Protein AF-A0A8I0N7N3-F1 (afdb_monomer_lite)

Structure (mmCIF, N/CA/C/O backbone):
data_AF-A0A8I0N7N3-F1
#
_entry.id   AF-A0A8I0N7N3-F1
#
loop_
_atom_site.group_PDB
_atom_site.id
_atom_site.type_symbol
_atom_site.label_atom_id
_atom_site.label_alt_id
_atom_site.label_comp_id
_atom_site.label_asym_id
_atom_site.label_entity_id
_atom_site.label_seq_id
_atom_site.pdbx_PDB_ins_code
_atom_site.Cartn_x
_atom_site.Cartn_y
_atom_site.Cartn_z
_atom_site.occupancy
_atom_site.B_iso_or_equiv
_atom_site.auth_seq_id
_atom_site.auth_comp_id
_atom_site.auth_asym_id
_atom_site.auth_atom_id
_atom_site.pdbx_PDB_model_num
ATOM 1 N N . MET A 1 1 ? 42.611 16.127 -33.931 1.00 34.94 1 MET A N 1
ATOM 2 C CA . MET A 1 1 ? 41.922 16.180 -35.237 1.00 34.94 1 MET A CA 1
ATOM 3 C C . MET A 1 1 ? 40.441 15.924 -34.990 1.00 34.94 1 MET A C 1
ATOM 5 O O . MET A 1 1 ? 40.073 14.788 -34.729 1.00 34.94 1 MET A O 1
ATOM 9 N N . CYS A 1 2 ? 39.615 16.974 -34.964 1.00 44.06 2 CYS A N 1
ATOM 10 C CA . CYS A 1 2 ? 38.157 16.848 -34.869 1.00 44.06 2 CYS A CA 1
ATOM 11 C C . CYS A 1 2 ? 37.606 16.499 -36.255 1.00 44.06 2 CYS A C 1
ATOM 13 O O . CYS A 1 2 ? 37.392 17.386 -37.073 1.00 44.06 2 CYS A O 1
ATOM 15 N N . GLY A 1 3 ? 37.437 15.208 -36.530 1.00 41.03 3 GLY A N 1
ATOM 16 C CA . GLY A 1 3 ? 36.776 14.699 -37.732 1.00 41.03 3 GLY A CA 1
ATOM 17 C C . GLY A 1 3 ? 35.412 14.119 -37.376 1.00 41.03 3 GLY A C 1
ATOM 18 O O . GLY A 1 3 ? 35.233 12.910 -37.429 1.00 41.03 3 GLY A O 1
ATOM 19 N N . GLY A 1 4 ? 34.479 14.961 -36.930 1.00 41.03 4 GLY A N 1
ATOM 20 C CA . GLY A 1 4 ? 33.095 14.552 -36.694 1.00 41.03 4 GLY A CA 1
ATOM 21 C C . GLY A 1 4 ? 32.296 14.738 -37.974 1.00 41.03 4 GLY A C 1
ATOM 22 O O . GLY A 1 4 ? 31.867 15.853 -38.255 1.00 41.03 4 GLY A O 1
ATOM 23 N N . GLY A 1 5 ? 32.140 13.675 -38.766 1.00 41.84 5 GLY A N 1
ATOM 24 C CA . GLY A 1 5 ? 31.206 13.664 -39.889 1.00 41.84 5 GLY A CA 1
ATOM 25 C C . GLY A 1 5 ? 29.801 13.948 -39.368 1.00 41.84 5 GLY A C 1
ATOM 26 O O . GLY A 1 5 ? 29.209 13.102 -38.704 1.00 41.84 5 GLY A O 1
ATOM 27 N N . GLY A 1 6 ? 29.309 15.162 -39.610 1.00 46.00 6 GLY A N 1
ATOM 28 C CA . GLY A 1 6 ? 27.954 15.562 -39.262 1.00 46.00 6 GLY A CA 1
ATOM 29 C C . GLY A 1 6 ? 26.971 14.783 -40.122 1.00 46.00 6 GLY A C 1
ATOM 30 O O . GLY A 1 6 ? 26.832 15.074 -41.305 1.00 46.00 6 GLY A O 1
ATOM 31 N N . GLY A 1 7 ? 26.323 13.774 -39.541 1.00 56.25 7 GLY A N 1
ATOM 32 C CA . GLY A 1 7 ? 25.083 13.257 -40.105 1.00 56.25 7 GLY A CA 1
ATOM 33 C C . GLY A 1 7 ? 24.035 14.368 -40.072 1.00 56.25 7 GLY A C 1
ATOM 34 O O . GLY A 1 7 ? 23.921 15.075 -39.068 1.00 56.25 7 GLY A O 1
ATOM 35 N N . ASP A 1 8 ? 23.311 14.551 -41.174 1.00 60.97 8 ASP A N 1
ATOM 36 C CA . ASP A 1 8 ? 22.223 15.523 -41.248 1.00 60.97 8 ASP A CA 1
ATOM 37 C C . ASP A 1 8 ? 21.187 15.239 -40.150 1.00 60.97 8 ASP A C 1
ATOM 39 O O . ASP A 1 8 ? 20.813 14.089 -39.911 1.00 60.97 8 ASP A O 1
ATOM 43 N N . GLN A 1 9 ? 20.682 16.289 -39.497 1.00 60.47 9 GLN A N 1
ATOM 44 C CA . GLN A 1 9 ? 19.528 16.151 -38.607 1.00 60.47 9 GLN A CA 1
ATOM 45 C C . GLN A 1 9 ? 18.368 15.480 -39.370 1.00 60.47 9 GLN A C 1
ATOM 47 O O . GLN A 1 9 ? 18.107 15.804 -40.536 1.00 60.47 9 GLN A O 1
ATOM 52 N N . TYR A 1 10 ? 17.661 14.566 -38.703 1.00 65.88 10 TYR A N 1
ATOM 53 C CA . TYR A 1 10 ? 16.532 13.780 -39.219 1.00 65.88 10 TYR A CA 1
ATOM 54 C C . TYR A 1 10 ? 16.864 12.646 -40.208 1.00 65.88 10 TYR A C 1
ATOM 56 O O . TYR A 1 10 ? 15.948 12.052 -40.790 1.00 65.88 10 TYR A O 1
ATOM 64 N N . ASP A 1 11 ? 18.135 12.313 -40.430 1.00 74.50 11 ASP A N 1
ATOM 65 C CA . ASP A 1 11 ? 18.542 11.233 -41.339 1.00 74.50 11 ASP A CA 1
ATOM 66 C C . ASP A 1 11 ? 17.960 9.863 -40.928 1.00 74.50 11 ASP A C 1
ATOM 68 O O . ASP A 1 11 ? 17.516 9.088 -41.781 1.00 74.50 11 ASP A O 1
ATOM 72 N N . ALA A 1 12 ? 17.842 9.603 -39.620 1.00 72.31 12 ALA A N 1
ATOM 73 C CA . ALA A 1 12 ? 17.255 8.364 -39.101 1.00 72.31 12 ALA A CA 1
ATOM 74 C C . ALA A 1 12 ? 15.748 8.229 -39.405 1.00 72.31 12 ALA A C 1
ATOM 76 O O . ALA A 1 12 ? 15.242 7.116 -39.578 1.00 72.31 12 ALA A O 1
ATOM 77 N N . TYR A 1 13 ? 15.027 9.349 -39.514 1.00 73.25 13 TYR A N 1
ATOM 78 C CA . TYR A 1 13 ? 13.614 9.351 -39.906 1.00 73.25 13 TYR A CA 1
ATOM 79 C C . TYR A 1 13 ? 13.455 9.149 -41.411 1.00 73.25 13 TYR A C 1
ATOM 81 O O . TYR A 1 13 ? 12.650 8.327 -41.845 1.00 73.25 13 TYR A O 1
ATOM 89 N N . LYS A 1 14 ? 14.264 9.847 -42.218 1.00 73.94 14 LYS A N 1
ATOM 90 C CA . LYS A 1 14 ? 14.213 9.771 -43.690 1.00 73.94 14 LYS A CA 1
ATOM 91 C C . LYS A 1 14 ? 14.509 8.367 -44.213 1.00 73.94 14 LYS A C 1
ATOM 93 O O . LYS A 1 14 ? 13.929 7.944 -45.208 1.00 73.94 14 LYS A O 1
ATOM 98 N N . LYS A 1 15 ? 15.398 7.642 -43.534 1.00 80.69 15 LYS A N 1
ATOM 99 C CA . LYS A 1 15 ? 15.789 6.268 -43.877 1.00 80.69 15 LYS A CA 1
ATOM 100 C C . LYS A 1 15 ? 14.855 5.198 -43.301 1.00 80.69 15 LYS A C 1
ATOM 102 O O . LYS A 1 15 ? 15.075 4.016 -43.547 1.00 80.69 15 LYS A O 1
ATOM 107 N N . GLY A 1 16 ? 13.829 5.586 -42.535 1.00 84.56 16 GLY A N 1
ATOM 108 C CA . GLY A 1 16 ? 12.906 4.660 -41.871 1.00 84.56 16 GLY A CA 1
ATOM 109 C C . GLY A 1 16 ? 13.526 3.871 -40.710 1.00 84.56 16 GLY A C 1
ATOM 110 O O . GLY A 1 16 ? 12.879 2.978 -40.162 1.00 84.56 16 GLY A O 1
ATOM 111 N N . ASP A 1 17 ? 14.761 4.191 -40.306 1.00 88.12 17 ASP A N 1
ATOM 112 C CA . ASP A 1 17 ? 15.466 3.498 -39.224 1.00 88.12 17 ASP A CA 1
ATOM 113 C C . ASP A 1 17 ? 14.725 3.658 -37.891 1.00 88.12 17 ASP A C 1
ATOM 115 O O . ASP A 1 17 ? 14.586 2.687 -37.148 1.00 88.12 17 ASP A O 1
ATOM 119 N N . PHE A 1 18 ? 14.196 4.859 -37.620 1.00 88.69 18 PHE A N 1
ATOM 120 C CA . PHE A 1 18 ? 13.426 5.131 -36.405 1.00 88.69 18 PHE A CA 1
ATOM 121 C C . PHE A 1 18 ? 12.142 4.296 -36.328 1.00 88.69 18 PHE A C 1
ATOM 123 O O . PHE A 1 18 ? 11.871 3.687 -35.297 1.00 88.69 18 PHE A O 1
ATOM 130 N N . GLN A 1 19 ? 11.385 4.188 -37.425 1.00 90.12 19 GLN A N 1
ATOM 131 C CA . GLN A 1 19 ? 10.161 3.380 -37.452 1.00 90.12 19 GLN A CA 1
ATOM 132 C C . GLN A 1 19 ? 10.464 1.887 -37.266 1.00 90.12 19 GLN A C 1
ATOM 134 O O . GLN A 1 19 ? 9.766 1.194 -36.527 1.00 90.12 19 GLN A O 1
ATOM 139 N N . ASN A 1 20 ? 11.529 1.390 -37.901 1.00 91.56 20 ASN A N 1
ATOM 140 C CA . ASN A 1 20 ? 11.965 0.002 -37.746 1.00 91.56 20 ASN A CA 1
ATOM 141 C C . ASN A 1 20 ? 12.404 -0.300 -36.311 1.00 91.56 20 ASN A C 1
ATOM 143 O O . ASN A 1 20 ? 12.046 -1.342 -35.761 1.00 91.56 20 ASN A O 1
ATOM 147 N N . TRP A 1 21 ? 13.147 0.620 -35.697 1.00 93.50 21 TRP A N 1
ATOM 148 C CA . TRP A 1 21 ? 13.505 0.528 -34.289 1.00 93.50 21 TRP A CA 1
ATOM 149 C C . TRP A 1 21 ? 12.272 0.558 -33.392 1.00 93.50 21 TRP A C 1
ATOM 151 O O . TRP A 1 21 ? 12.157 -0.296 -32.521 1.00 93.50 21 TRP A O 1
ATOM 161 N N . LYS A 1 22 ? 11.333 1.480 -33.632 1.00 93.38 22 LYS A N 1
ATOM 162 C CA . LYS A 1 22 ? 10.112 1.609 -32.836 1.00 93.38 22 LYS A CA 1
ATOM 163 C C . LYS A 1 22 ? 9.264 0.339 -32.882 1.00 93.38 22 LYS A C 1
ATOM 165 O O . LYS A 1 22 ? 8.833 -0.126 -31.837 1.00 93.38 22 LYS A O 1
ATOM 170 N N . ASN A 1 23 ? 9.103 -0.282 -34.048 1.00 94.12 23 ASN A N 1
ATOM 171 C CA . ASN A 1 23 ? 8.379 -1.551 -34.162 1.00 94.12 23 ASN A CA 1
ATOM 172 C C . ASN A 1 23 ? 9.028 -2.669 -33.322 1.00 94.12 23 ASN A C 1
ATOM 174 O O . ASN A 1 23 ? 8.329 -3.446 -32.677 1.00 94.12 23 ASN A O 1
ATOM 178 N N . GLN A 1 24 ? 10.363 -2.755 -33.316 1.00 94.44 24 GLN A N 1
ATOM 179 C CA . GLN A 1 24 ? 11.089 -3.728 -32.489 1.00 94.44 24 GLN A CA 1
ATOM 180 C C . GLN A 1 24 ? 11.032 -3.370 -30.999 1.00 94.44 24 GLN A C 1
ATOM 182 O O . GLN A 1 24 ? 10.893 -4.255 -30.158 1.00 94.44 24 GLN A O 1
ATOM 187 N N . PHE A 1 25 ? 11.102 -2.078 -30.673 1.00 95.94 25 PHE A N 1
ATOM 188 C CA . PHE A 1 25 ? 10.929 -1.577 -29.317 1.00 95.94 25 PHE A CA 1
ATOM 189 C C . PHE A 1 25 ? 9.549 -1.943 -28.775 1.00 95.94 25 PHE A C 1
ATOM 191 O O . PHE A 1 25 ? 9.471 -2.482 -27.683 1.00 95.94 25 PHE A O 1
ATOM 198 N N . ASP A 1 26 ? 8.482 -1.722 -29.542 1.00 95.50 26 ASP A N 1
ATOM 199 C CA . ASP A 1 26 ? 7.111 -2.004 -29.115 1.00 95.50 26 ASP A CA 1
ATOM 200 C C . ASP A 1 26 ? 6.904 -3.511 -28.852 1.00 95.50 26 ASP A C 1
ATOM 202 O O . ASP A 1 26 ? 6.247 -3.891 -27.885 1.00 95.50 26 ASP A O 1
ATOM 206 N N . GLN A 1 27 ? 7.530 -4.387 -29.649 1.00 95.19 27 GLN A N 1
ATOM 207 C CA . GLN A 1 27 ? 7.519 -5.839 -29.410 1.00 95.19 27 GLN A CA 1
ATOM 208 C C . GLN A 1 27 ? 8.286 -6.228 -28.140 1.00 95.19 27 GLN A C 1
ATOM 210 O O . GLN A 1 27 ? 7.793 -7.020 -27.337 1.00 95.19 27 GLN A O 1
ATOM 215 N N . LYS A 1 28 ? 9.482 -5.662 -27.941 1.00 95.75 28 LYS A N 1
ATOM 216 C CA . LYS A 1 28 ? 10.273 -5.847 -26.718 1.00 95.75 28 LYS A CA 1
ATOM 217 C C . LYS A 1 28 ? 9.497 -5.365 -25.486 1.00 95.75 28 LYS A C 1
ATOM 219 O O . LYS A 1 28 ? 9.378 -6.096 -24.505 1.00 95.75 28 LYS A O 1
ATOM 224 N N . ALA A 1 29 ? 8.936 -4.164 -25.570 1.00 96.12 29 ALA A N 1
ATOM 225 C CA . ALA A 1 29 ? 8.168 -3.516 -24.522 1.00 96.12 29 ALA A CA 1
ATOM 226 C C . ALA A 1 29 ? 6.944 -4.345 -24.123 1.00 96.12 29 ALA A C 1
ATOM 228 O O . ALA A 1 29 ? 6.685 -4.501 -22.932 1.00 96.12 29 ALA A O 1
ATOM 229 N N . ALA A 1 30 ? 6.239 -4.929 -25.098 1.00 96.25 30 ALA A N 1
ATOM 230 C CA . ALA A 1 30 ? 5.110 -5.816 -24.840 1.00 96.25 30 ALA A CA 1
ATOM 231 C C . ALA A 1 30 ? 5.516 -7.038 -24.001 1.00 96.25 30 ALA A C 1
ATOM 233 O O . ALA A 1 30 ? 4.831 -7.358 -23.034 1.00 96.25 30 ALA A O 1
ATOM 234 N N . ILE A 1 31 ? 6.650 -7.676 -24.310 1.00 96.81 31 ILE A N 1
ATOM 235 C CA . ILE A 1 31 ? 7.163 -8.819 -23.535 1.00 96.81 31 ILE A CA 1
ATOM 236 C C . ILE A 1 31 ? 7.487 -8.395 -22.094 1.00 96.81 31 ILE A C 1
ATOM 238 O O . ILE A 1 31 ? 7.131 -9.088 -21.141 1.00 96.81 31 ILE A O 1
ATOM 242 N N . GLU A 1 32 ? 8.131 -7.241 -21.913 1.00 95.56 32 GLU A N 1
ATOM 243 C CA . GLU A 1 32 ? 8.465 -6.717 -20.581 1.00 95.56 32 GLU A CA 1
ATOM 244 C C . GLU A 1 32 ? 7.211 -6.368 -19.768 1.00 95.56 32 GLU A C 1
ATOM 246 O O . GLU A 1 32 ? 7.148 -6.659 -18.573 1.00 95.56 32 GLU A O 1
ATOM 251 N N . THR A 1 33 ? 6.184 -5.808 -20.410 1.00 95.75 33 THR A N 1
ATOM 252 C CA . THR A 1 33 ? 4.884 -5.546 -19.781 1.00 95.75 33 THR A CA 1
ATOM 253 C C . THR A 1 33 ? 4.176 -6.845 -19.389 1.00 95.75 33 THR A C 1
ATOM 255 O O . THR A 1 33 ? 3.691 -6.947 -18.264 1.00 95.75 33 THR A O 1
ATOM 258 N N . GLN A 1 34 ? 4.174 -7.862 -20.256 1.00 95.31 34 GLN A N 1
ATOM 259 C CA . GLN A 1 34 ? 3.614 -9.185 -19.948 1.00 95.31 34 GLN A CA 1
ATOM 260 C C . GLN A 1 34 ? 4.307 -9.827 -18.740 1.00 95.31 34 GLN A C 1
ATOM 262 O O . GLN A 1 34 ? 3.648 -10.376 -17.856 1.00 95.31 34 GLN A O 1
ATOM 267 N N . LEU A 1 35 ? 5.637 -9.725 -18.663 1.00 95.25 35 LEU A N 1
ATOM 268 C CA . LEU A 1 35 ? 6.405 -10.198 -17.512 1.00 95.25 35 LEU A CA 1
ATOM 269 C C . LEU A 1 35 ? 6.032 -9.432 -16.235 1.00 95.25 35 LEU A C 1
ATOM 271 O O . LEU A 1 35 ? 5.797 -10.047 -15.193 1.00 95.25 35 LEU A O 1
ATOM 275 N N . ALA A 1 36 ? 5.949 -8.100 -16.305 1.00 93.25 36 ALA A N 1
ATOM 276 C CA . ALA A 1 36 ? 5.596 -7.262 -15.160 1.00 93.25 36 ALA A CA 1
ATOM 277 C C . ALA A 1 36 ? 4.194 -7.594 -14.613 1.00 93.25 36 ALA A C 1
ATOM 279 O O . ALA A 1 36 ? 4.017 -7.747 -13.397 1.00 93.25 36 ALA A O 1
ATOM 280 N N . ASN A 1 37 ? 3.231 -7.816 -15.513 1.00 92.56 37 ASN A N 1
ATOM 281 C CA . ASN A 1 37 ? 1.877 -8.266 -15.185 1.00 92.56 37 ASN A CA 1
ATOM 282 C C . ASN A 1 37 ? 1.830 -9.708 -14.649 1.00 92.56 37 ASN A C 1
ATOM 284 O O . ASN A 1 37 ? 0.864 -10.088 -13.993 1.00 92.56 37 ASN A O 1
ATOM 288 N N . GLY A 1 38 ? 2.880 -10.507 -14.863 1.00 92.50 38 GLY A N 1
ATOM 289 C CA . GLY A 1 38 ? 2.925 -11.920 -14.480 1.00 92.50 38 GLY A CA 1
ATOM 290 C C . GLY A 1 38 ? 2.202 -12.855 -15.454 1.00 92.50 38 GLY A C 1
ATOM 291 O O . GLY A 1 38 ? 1.845 -13.964 -15.070 1.00 92.50 38 GLY A O 1
ATOM 292 N N . GLU A 1 39 ? 1.982 -12.420 -16.696 1.00 94.56 39 GLU A N 1
ATOM 293 C CA . GLU A 1 39 ? 1.344 -13.208 -17.763 1.00 94.56 39 GLU A CA 1
ATOM 294 C C . GLU A 1 39 ? 2.292 -14.266 -18.343 1.00 94.56 39 GLU A C 1
ATOM 296 O O . GLU A 1 39 ? 1.861 -15.324 -18.801 1.00 94.56 39 GLU A O 1
ATOM 301 N N . ILE A 1 40 ? 3.596 -13.986 -18.300 1.00 96.19 40 ILE A N 1
ATOM 302 C CA . ILE A 1 40 ? 4.662 -14.895 -18.715 1.00 96.19 40 ILE A CA 1
ATOM 303 C C . ILE A 1 40 ? 5.674 -15.074 -17.584 1.00 96.19 40 ILE A C 1
ATOM 305 O O . ILE A 1 40 ? 5.894 -14.184 -16.761 1.00 96.19 40 ILE A O 1
ATOM 309 N N . SER A 1 41 ? 6.314 -16.239 -17.549 1.00 96.12 41 SER A N 1
ATOM 310 C CA . SER A 1 41 ? 7.422 -16.504 -16.631 1.00 96.12 41 SER A CA 1
ATOM 311 C C . SER A 1 41 ? 8.691 -15.752 -17.038 1.00 96.12 41 SER A C 1
ATOM 313 O O . SER A 1 41 ? 8.893 -15.439 -18.213 1.00 96.12 41 SER A O 1
ATOM 315 N N . GLN A 1 42 ? 9.600 -15.554 -16.078 1.00 93.19 42 GLN A N 1
ATOM 316 C CA . GLN A 1 42 ? 10.921 -14.976 -16.341 1.00 93.19 42 GLN A CA 1
ATOM 317 C C . GLN A 1 42 ? 11.663 -15.739 -17.448 1.00 93.19 42 GLN A C 1
ATOM 319 O O . GLN A 1 42 ? 12.182 -15.123 -18.365 1.00 93.19 42 GLN A O 1
ATOM 324 N N . ALA A 1 43 ? 11.626 -17.077 -17.434 1.00 95.31 43 ALA A N 1
ATOM 325 C CA . ALA A 1 43 ? 12.289 -17.894 -18.452 1.00 95.31 43 ALA A CA 1
ATOM 326 C C . ALA A 1 43 ? 11.708 -17.686 -19.866 1.00 95.31 43 ALA A C 1
ATOM 328 O O . ALA A 1 43 ? 12.454 -17.661 -20.844 1.00 95.31 43 ALA A O 1
ATOM 329 N N . GLN A 1 44 ? 10.384 -17.523 -19.984 1.00 94.56 44 GLN A N 1
ATOM 330 C CA . GLN A 1 44 ? 9.729 -17.218 -21.263 1.00 94.56 44 GLN A CA 1
ATOM 331 C C . GLN A 1 44 ? 10.083 -15.810 -21.750 1.00 94.56 44 GLN A C 1
ATOM 333 O O . GLN A 1 44 ? 10.358 -15.632 -22.936 1.00 94.56 44 GLN A O 1
ATOM 338 N N . ALA A 1 45 ? 10.112 -14.833 -20.840 1.00 94.75 45 ALA A N 1
ATOM 339 C CA . ALA A 1 45 ? 10.526 -13.472 -21.150 1.00 94.75 45 ALA A CA 1
ATOM 340 C C . ALA A 1 45 ? 11.991 -13.428 -21.603 1.00 94.75 45 ALA A C 1
ATOM 342 O O . ALA A 1 45 ? 12.276 -12.882 -22.662 1.00 94.75 45 ALA A O 1
ATOM 343 N N . ASP A 1 46 ? 12.905 -14.071 -20.874 1.00 93.69 46 ASP A N 1
ATOM 344 C CA . ASP A 1 46 ? 14.336 -14.106 -21.195 1.00 93.69 46 ASP A CA 1
ATOM 345 C C . ASP A 1 46 ? 14.587 -14.730 -22.577 1.00 93.69 46 ASP A C 1
ATOM 347 O O . ASP A 1 46 ? 15.341 -14.184 -23.385 1.00 93.69 46 ASP A O 1
ATOM 351 N N . ALA A 1 47 ? 13.903 -15.838 -22.888 1.00 94.19 47 ALA A N 1
ATOM 352 C CA . ALA A 1 47 ? 13.983 -16.478 -24.199 1.00 94.19 47 ALA A CA 1
ATOM 353 C C . ALA A 1 47 ? 13.478 -15.560 -25.328 1.00 94.19 47 ALA A C 1
ATOM 355 O O . ALA A 1 47 ? 14.110 -15.469 -26.381 1.00 94.19 47 ALA A O 1
ATOM 356 N N . ALA A 1 48 ? 12.365 -14.853 -25.110 1.00 93.62 48 ALA A N 1
ATOM 357 C CA . ALA A 1 48 ? 11.787 -13.936 -26.093 1.00 93.62 48 ALA A CA 1
ATOM 358 C C . ALA A 1 48 ? 12.586 -12.626 -26.239 1.00 93.62 48 ALA A C 1
ATOM 360 O O . ALA A 1 48 ? 12.617 -12.037 -27.323 1.00 93.62 48 ALA A O 1
ATOM 361 N N . LEU A 1 49 ? 13.251 -12.177 -25.170 1.00 94.12 49 LEU A N 1
ATOM 362 C CA . LEU A 1 49 ? 14.064 -10.961 -25.140 1.00 94.12 49 LEU A CA 1
ATOM 363 C C . LEU A 1 49 ? 15.478 -11.166 -25.695 1.00 94.12 49 LEU A C 1
ATOM 365 O O . LEU A 1 49 ? 16.093 -10.197 -26.142 1.00 94.12 49 LEU A O 1
ATOM 369 N N . ALA A 1 50 ? 15.979 -12.406 -25.739 1.00 92.56 50 ALA A N 1
ATOM 370 C CA . ALA A 1 50 ? 17.318 -12.731 -26.235 1.00 92.56 50 ALA A CA 1
ATOM 371 C C . ALA A 1 50 ? 17.606 -12.166 -27.642 1.00 92.56 50 ALA A C 1
ATOM 373 O O . ALA A 1 50 ? 18.723 -11.728 -27.920 1.00 92.56 50 ALA A O 1
ATOM 374 N N . GLN A 1 51 ? 16.594 -12.098 -28.514 1.00 91.12 51 GLN A N 1
ATOM 375 C CA . GLN A 1 51 ? 16.719 -11.549 -29.874 1.00 91.12 51 GLN A CA 1
ATOM 376 C C . GLN A 1 51 ? 16.975 -10.029 -29.930 1.00 91.12 51 GLN A C 1
ATOM 378 O O . GLN A 1 51 ? 17.414 -9.526 -30.965 1.00 91.12 51 GLN A O 1
ATOM 383 N N . TYR A 1 52 ? 16.737 -9.301 -28.833 1.00 92.06 52 TYR A N 1
ATOM 384 C CA . TYR A 1 52 ? 16.970 -7.855 -28.706 1.00 92.06 52 TYR A CA 1
ATOM 385 C C . TYR A 1 52 ? 18.251 -7.517 -27.925 1.00 92.06 52 TYR A C 1
ATOM 387 O O . TYR A 1 52 ? 18.530 -6.343 -27.681 1.00 92.06 52 TYR A O 1
ATOM 395 N N . GLY A 1 53 ? 19.023 -8.532 -27.519 1.00 85.81 53 GLY A N 1
ATOM 396 C CA . GLY A 1 53 ? 20.248 -8.379 -26.733 1.00 85.81 53 GLY A CA 1
ATOM 397 C C . GLY A 1 53 ? 21.438 -7.805 -27.513 1.00 85.81 53 GLY A C 1
ATOM 398 O O . GLY A 1 53 ? 21.303 -7.292 -28.627 1.00 85.81 53 GLY A O 1
ATOM 399 N N . ALA A 1 54 ? 22.630 -7.901 -26.921 1.00 87.88 54 ALA A N 1
ATOM 400 C CA . ALA A 1 54 ? 23.860 -7.377 -27.510 1.00 87.88 54 ALA A CA 1
ATOM 401 C C . ALA A 1 54 ? 24.180 -8.025 -28.875 1.00 87.88 54 ALA A C 1
ATOM 403 O O . ALA A 1 54 ? 24.064 -9.236 -29.051 1.00 87.88 54 ALA A O 1
ATOM 404 N N . GLY A 1 55 ? 24.586 -7.218 -29.853 1.00 87.12 55 GLY A N 1
ATOM 405 C CA . GLY A 1 55 ? 24.856 -7.615 -31.237 1.00 87.12 55 GLY A CA 1
ATOM 406 C C . GLY A 1 55 ? 23.615 -7.730 -32.131 1.00 87.12 55 GLY A C 1
ATOM 407 O O . GLY A 1 55 ? 23.757 -7.953 -33.340 1.00 87.12 55 GLY A O 1
ATOM 408 N N . SER A 1 56 ? 22.411 -7.554 -31.577 1.00 92.69 56 SER A N 1
ATOM 409 C CA . SER A 1 56 ? 21.150 -7.655 -32.316 1.00 92.69 56 SER A CA 1
ATOM 410 C C . SER A 1 56 ? 20.960 -6.531 -33.339 1.00 92.69 56 SER A C 1
ATOM 412 O O . SER A 1 56 ? 21.593 -5.471 -33.300 1.00 92.69 56 SER A O 1
ATOM 414 N N . GLN A 1 57 ? 20.029 -6.748 -34.271 1.00 89.81 57 GLN A N 1
ATOM 415 C CA . GLN A 1 57 ? 19.596 -5.700 -35.197 1.00 89.81 57 GLN A CA 1
ATOM 416 C C . GLN A 1 57 ? 18.965 -4.514 -34.452 1.00 89.81 57 GLN A C 1
ATOM 418 O O . GLN A 1 57 ? 19.168 -3.372 -34.862 1.00 89.81 57 GLN A O 1
ATOM 423 N N . PHE A 1 58 ? 18.283 -4.778 -33.335 1.00 91.75 58 PHE A N 1
ATOM 424 C CA . PHE A 1 58 ? 17.719 -3.756 -32.460 1.00 91.75 58 PHE A CA 1
ATOM 425 C C . PHE A 1 58 ? 18.797 -2.829 -31.889 1.00 91.75 58 PHE A C 1
ATOM 427 O O . PHE A 1 58 ? 18.680 -1.607 -31.993 1.00 91.75 58 PHE A O 1
ATOM 434 N N . GLU A 1 59 ? 19.881 -3.392 -31.345 1.00 91.44 59 GLU A N 1
ATOM 435 C CA . GLU A 1 59 ? 20.979 -2.599 -30.786 1.00 91.44 59 GLU A CA 1
ATOM 436 C C . GLU A 1 59 ? 21.675 -1.759 -31.866 1.00 91.44 59 GLU A C 1
ATOM 438 O O . GLU A 1 59 ? 21.936 -0.571 -31.662 1.00 91.44 59 GLU A O 1
ATOM 443 N N . LYS A 1 60 ? 21.919 -2.340 -33.048 1.00 90.94 60 LYS A N 1
ATOM 444 C CA . LYS A 1 60 ? 22.511 -1.615 -34.184 1.00 90.94 60 LYS A CA 1
ATOM 445 C C . LYS A 1 60 ? 21.643 -0.430 -34.617 1.00 90.94 60 LYS A C 1
ATOM 447 O O . LYS A 1 60 ? 22.174 0.663 -34.811 1.00 90.94 60 LYS A O 1
ATOM 452 N N . LEU A 1 61 ? 20.326 -0.628 -34.735 1.00 89.69 61 LEU A N 1
ATOM 453 C CA . LEU A 1 61 ? 19.371 0.440 -35.051 1.00 89.69 61 LEU A CA 1
ATOM 454 C C . LEU A 1 61 ? 19.352 1.515 -33.959 1.00 89.69 61 LEU A C 1
ATOM 456 O O . LEU A 1 61 ? 19.441 2.698 -34.270 1.00 89.69 61 LEU A O 1
ATOM 460 N N . SER A 1 62 ? 19.325 1.112 -32.688 1.00 90.81 62 SER A N 1
ATOM 461 C CA . SER A 1 62 ? 19.398 2.026 -31.544 1.00 90.81 62 SER A CA 1
ATOM 462 C C . SER A 1 62 ? 20.669 2.884 -31.582 1.00 90.81 62 SER A C 1
ATOM 464 O O . SER A 1 62 ? 20.597 4.100 -31.442 1.00 90.81 62 SER A O 1
ATOM 466 N N . ASN A 1 63 ? 21.840 2.289 -31.815 1.00 90.38 63 ASN A N 1
ATOM 467 C CA . ASN A 1 63 ? 23.102 3.034 -31.877 1.00 90.38 63 ASN A CA 1
ATOM 468 C C . ASN A 1 63 ? 23.137 4.010 -33.061 1.00 90.38 63 ASN A C 1
ATOM 470 O O . ASN A 1 63 ? 23.637 5.126 -32.923 1.00 90.38 63 ASN A O 1
ATOM 474 N N . LYS A 1 64 ? 22.552 3.620 -34.200 1.00 87.62 64 LYS A N 1
ATOM 475 C CA . LYS A 1 64 ? 22.383 4.500 -35.360 1.00 87.62 64 LYS A CA 1
ATOM 476 C C . LYS A 1 64 ? 21.457 5.680 -35.040 1.00 87.62 64 LYS A C 1
ATOM 478 O O . LYS A 1 64 ? 21.817 6.817 -35.316 1.00 87.62 64 LYS A O 1
ATOM 483 N N . ILE A 1 65 ? 20.319 5.438 -34.390 1.00 88.38 65 ILE A N 1
ATOM 484 C CA . ILE A 1 65 ? 19.362 6.479 -33.975 1.00 88.38 65 ILE A CA 1
ATOM 485 C C . ILE A 1 65 ? 19.983 7.455 -32.977 1.00 88.38 65 ILE A C 1
ATOM 487 O O . ILE A 1 65 ? 19.831 8.659 -33.141 1.00 88.38 65 ILE A O 1
ATOM 491 N N . LYS A 1 66 ? 20.753 6.967 -31.995 1.00 87.88 66 LYS A N 1
ATOM 492 C CA . LYS A 1 66 ? 21.456 7.817 -31.016 1.00 87.88 66 LYS A CA 1
ATOM 493 C C . LYS A 1 66 ? 22.463 8.780 -31.646 1.00 87.88 66 LYS A C 1
ATOM 495 O O . LYS A 1 66 ? 22.795 9.782 -31.015 1.00 87.88 66 LYS A O 1
ATOM 500 N N . SER A 1 67 ? 22.968 8.474 -32.844 1.00 86.81 67 SER A N 1
ATOM 501 C CA . SER A 1 67 ? 23.878 9.364 -33.575 1.00 86.81 67 SER A CA 1
ATOM 502 C C . SER A 1 67 ? 23.166 10.563 -34.221 1.00 86.81 67 SER A C 1
ATOM 504 O O . SER A 1 67 ? 23.811 11.575 -34.481 1.00 86.81 67 SER A O 1
ATOM 506 N N . ASP A 1 68 ? 21.842 10.489 -34.407 1.00 85.19 68 ASP A N 1
ATOM 507 C CA . ASP A 1 68 ? 20.984 11.604 -34.818 1.00 85.19 68 ASP A CA 1
ATOM 508 C C . ASP A 1 68 ? 20.382 12.271 -33.571 1.00 85.19 68 ASP A C 1
ATOM 510 O O . ASP A 1 68 ? 19.686 11.637 -32.778 1.00 85.19 68 ASP A O 1
ATOM 514 N N . ALA A 1 69 ? 20.635 13.568 -33.383 1.00 83.19 69 ALA A N 1
ATOM 515 C CA . ALA A 1 69 ? 20.183 14.291 -32.196 1.00 83.19 69 ALA A CA 1
ATOM 516 C C . ALA A 1 69 ? 18.651 14.293 -32.032 1.00 83.19 69 ALA A C 1
ATOM 518 O O . ALA A 1 69 ? 18.163 14.197 -30.909 1.00 83.19 69 ALA A O 1
ATOM 519 N N . SER A 1 70 ? 17.896 14.388 -33.131 1.00 83.50 70 SER A N 1
ATOM 520 C CA . SER A 1 70 ? 16.427 14.439 -33.098 1.00 83.50 70 SER A CA 1
ATOM 521 C C . SER A 1 70 ? 15.830 13.073 -32.752 1.00 83.50 70 SER A C 1
ATOM 523 O O . SER A 1 70 ? 15.115 12.934 -31.758 1.00 83.50 70 SER A O 1
ATOM 525 N N . ALA A 1 71 ? 16.231 12.041 -33.495 1.00 85.44 71 ALA A N 1
ATOM 526 C CA . ALA A 1 71 ? 15.758 10.675 -33.303 1.00 85.44 71 ALA A CA 1
ATOM 527 C C . ALA A 1 71 ? 16.227 10.085 -31.965 1.00 85.44 71 ALA A C 1
ATOM 529 O O . ALA A 1 71 ? 15.486 9.369 -31.291 1.00 85.44 71 ALA A O 1
ATOM 530 N N . GLY A 1 72 ? 17.436 10.442 -31.528 1.00 87.56 72 GLY A N 1
ATOM 531 C CA . GLY A 1 72 ? 17.974 10.064 -30.227 1.00 87.56 72 GLY A CA 1
ATOM 532 C C . GLY A 1 72 ? 17.272 10.726 -29.036 1.00 87.56 72 GLY A C 1
ATOM 533 O O . GLY A 1 72 ? 17.352 10.188 -27.930 1.00 87.56 72 GLY A O 1
ATOM 534 N N . MET A 1 73 ? 16.599 11.871 -29.214 1.00 88.56 73 MET A N 1
ATOM 535 C CA . MET A 1 73 ? 15.730 12.448 -28.177 1.00 88.56 73 MET A CA 1
ATOM 536 C C . MET A 1 73 ? 14.405 11.691 -28.089 1.00 88.56 73 MET A C 1
ATOM 538 O O . MET A 1 73 ? 14.005 11.305 -26.993 1.00 88.56 73 MET A O 1
ATOM 542 N N . GLU A 1 74 ? 13.758 11.420 -29.224 1.00 89.25 74 GLU A N 1
ATOM 543 C CA . GLU A 1 74 ? 12.485 10.689 -29.243 1.00 89.25 74 GLU A CA 1
ATOM 544 C C . GLU A 1 74 ? 12.644 9.261 -28.713 1.00 89.25 74 GLU A C 1
ATOM 546 O O . GLU A 1 74 ? 11.849 8.812 -27.892 1.00 89.25 74 GLU A O 1
ATOM 551 N N . GLN A 1 75 ? 13.728 8.578 -29.091 1.00 91.56 75 GLN A N 1
ATOM 552 C CA . GLN A 1 75 ? 14.070 7.270 -28.537 1.00 91.56 75 GLN A CA 1
ATOM 553 C C . GLN A 1 75 ? 14.105 7.289 -27.002 1.00 91.56 75 GLN A C 1
ATOM 555 O O . GLN A 1 75 ? 13.561 6.388 -26.365 1.00 91.56 75 GLN A O 1
ATOM 560 N N . ARG A 1 76 ? 14.748 8.302 -26.404 1.00 91.62 76 ARG A N 1
ATOM 561 C CA . ARG A 1 76 ? 14.835 8.422 -24.942 1.00 91.62 76 ARG A CA 1
ATOM 562 C C . ARG A 1 76 ? 13.467 8.634 -24.318 1.00 91.62 76 ARG A C 1
ATOM 564 O O . ARG A 1 76 ? 13.197 8.023 -23.293 1.00 91.62 76 ARG A O 1
ATOM 571 N N . GLU A 1 77 ? 12.619 9.457 -24.925 1.00 92.38 77 GLU A N 1
ATOM 572 C CA . GLU A 1 77 ? 11.279 9.709 -24.396 1.00 92.38 77 GLU A CA 1
ATOM 573 C C . GLU A 1 77 ? 10.384 8.467 -24.487 1.00 92.38 77 GLU A C 1
ATOM 575 O O . GLU A 1 77 ? 9.718 8.129 -23.513 1.00 92.38 77 GLU A O 1
ATOM 580 N N . VAL A 1 78 ? 10.429 7.729 -25.600 1.00 93.62 78 VAL A N 1
ATOM 581 C CA . VAL A 1 78 ? 9.680 6.472 -25.760 1.00 93.62 78 VAL A CA 1
ATOM 582 C C . VAL A 1 78 ? 10.130 5.425 -24.737 1.00 93.62 78 VAL A C 1
ATOM 584 O O . VAL A 1 78 ? 9.292 4.805 -24.083 1.00 93.62 78 VAL A O 1
ATOM 587 N N . SER A 1 79 ? 11.444 5.250 -24.547 1.00 93.56 79 SER A N 1
ATOM 588 C CA . SER A 1 79 ? 11.968 4.338 -23.519 1.00 93.56 79 SER A CA 1
ATOM 589 C C . SER A 1 79 ? 11.583 4.789 -22.110 1.00 93.56 79 SER A C 1
ATOM 591 O O . SER A 1 79 ? 11.081 3.984 -21.335 1.00 93.56 79 SER A O 1
ATOM 593 N N . ARG A 1 80 ? 11.700 6.088 -21.808 1.00 95.31 80 ARG A N 1
ATOM 594 C CA . ARG A 1 80 ? 11.297 6.653 -20.515 1.00 95.31 80 ARG A CA 1
ATOM 595 C C . ARG A 1 80 ? 9.821 6.385 -20.215 1.00 95.31 80 ARG A C 1
ATOM 597 O O . ARG A 1 80 ? 9.492 5.993 -19.102 1.00 95.31 80 ARG A O 1
ATOM 604 N N . GLN A 1 81 ? 8.924 6.587 -21.181 1.00 96.06 81 GLN A N 1
ATOM 605 C CA . GLN A 1 81 ? 7.489 6.331 -21.001 1.00 96.06 81 GLN A CA 1
ATOM 606 C C . GLN A 1 81 ? 7.196 4.859 -20.704 1.00 96.06 81 GLN A C 1
ATOM 608 O O . GLN A 1 81 ? 6.368 4.557 -19.844 1.00 96.06 81 GLN A O 1
ATOM 613 N N . HIS A 1 82 ? 7.885 3.949 -21.390 1.00 96.25 82 HIS A N 1
ATOM 614 C CA . HIS A 1 82 ? 7.768 2.515 -21.141 1.00 96.25 82 HIS A CA 1
ATOM 615 C C . HIS A 1 82 ? 8.281 2.126 -19.750 1.00 96.25 82 HIS A C 1
ATOM 617 O O . HIS A 1 82 ? 7.561 1.451 -19.015 1.00 96.25 82 HIS A O 1
ATOM 623 N N . ASP A 1 83 ? 9.449 2.629 -19.349 1.00 95.75 83 ASP A N 1
ATOM 624 C CA . ASP A 1 83 ? 10.015 2.414 -18.015 1.00 95.75 83 ASP A CA 1
ATOM 625 C C . ASP A 1 83 ? 9.074 2.939 -16.915 1.00 95.75 83 ASP A C 1
ATOM 627 O O . ASP A 1 83 ? 8.776 2.247 -15.939 1.00 95.75 83 ASP A O 1
ATOM 631 N N . VAL A 1 84 ? 8.499 4.130 -17.102 1.00 96.75 84 VAL A N 1
ATOM 632 C CA . VAL A 1 84 ? 7.452 4.654 -16.211 1.00 96.75 84 VAL A CA 1
ATOM 633 C C . VAL A 1 84 ? 6.246 3.706 -16.169 1.00 96.75 84 VAL A C 1
ATOM 635 O O . VAL A 1 84 ? 5.709 3.441 -15.093 1.00 96.75 84 VAL A O 1
ATOM 638 N N . GLY A 1 85 ? 5.828 3.146 -17.305 1.00 96.44 85 GLY A N 1
ATOM 639 C CA . GLY A 1 85 ? 4.768 2.138 -17.362 1.00 96.44 85 GLY A CA 1
ATOM 640 C C . GLY A 1 85 ? 5.082 0.894 -16.524 1.00 96.44 85 GLY A C 1
ATOM 641 O O . GLY A 1 85 ? 4.260 0.478 -15.707 1.00 96.44 85 GLY A O 1
ATOM 642 N N . LEU A 1 86 ? 6.289 0.341 -16.657 1.00 96.69 86 LEU A N 1
ATOM 643 C CA . LEU A 1 86 ? 6.736 -0.816 -15.874 1.00 96.69 86 LEU A CA 1
ATOM 644 C C . LEU A 1 86 ? 6.801 -0.519 -14.372 1.00 96.69 86 LEU A C 1
ATOM 646 O O . LEU A 1 86 ? 6.383 -1.347 -13.560 1.00 96.69 86 LEU A O 1
ATOM 650 N N . GLY A 1 87 ? 7.297 0.661 -13.994 1.00 96.62 87 GLY A N 1
ATOM 651 C CA . GLY A 1 87 ? 7.335 1.081 -12.596 1.00 96.62 87 GLY A CA 1
ATOM 652 C C . GLY A 1 87 ? 5.936 1.226 -11.994 1.00 96.62 87 GLY A C 1
ATOM 653 O O . GLY A 1 87 ? 5.715 0.815 -10.859 1.00 96.62 87 GLY A O 1
ATOM 654 N N . ARG A 1 88 ? 4.952 1.720 -12.763 1.00 96.69 88 ARG A N 1
ATOM 655 C CA . ARG A 1 88 ? 3.547 1.782 -12.318 1.00 96.69 88 ARG A CA 1
ATOM 656 C C . ARG A 1 88 ? 2.984 0.390 -12.034 1.00 96.69 88 ARG A C 1
ATOM 658 O O . ARG A 1 88 ? 2.453 0.179 -10.949 1.00 96.69 88 ARG A O 1
ATOM 665 N N . ILE A 1 89 ? 3.185 -0.564 -12.946 1.00 96.75 89 ILE A N 1
ATOM 666 C CA . ILE A 1 89 ? 2.745 -1.959 -12.759 1.00 96.75 89 ILE A CA 1
ATOM 667 C C . ILE A 1 89 ? 3.347 -2.556 -11.481 1.00 96.75 89 ILE A C 1
ATOM 669 O O . ILE A 1 89 ? 2.654 -3.204 -10.696 1.00 96.75 89 ILE A O 1
ATOM 673 N N . GLY A 1 90 ? 4.642 -2.332 -11.244 1.00 95.12 90 GLY A N 1
ATOM 674 C CA . GLY A 1 90 ? 5.306 -2.850 -10.053 1.00 95.12 90 GLY A CA 1
ATOM 675 C C . GLY A 1 90 ? 4.838 -2.193 -8.750 1.00 95.12 90 GLY A C 1
ATOM 676 O O . GLY A 1 90 ? 4.663 -2.904 -7.756 1.00 95.12 90 GLY A O 1
ATOM 677 N N . ILE A 1 91 ? 4.554 -0.883 -8.753 1.00 96.06 91 ILE A N 1
ATOM 678 C CA . ILE A 1 91 ? 3.899 -0.197 -7.624 1.00 96.06 91 ILE A CA 1
ATOM 679 C C . ILE A 1 91 ? 2.538 -0.840 -7.345 1.00 96.06 91 ILE A C 1
ATOM 681 O O . ILE A 1 91 ? 2.283 -1.263 -6.219 1.00 96.06 91 ILE A O 1
ATOM 685 N N . ASP A 1 92 ? 1.686 -0.975 -8.360 1.00 95.69 92 ASP A N 1
ATOM 686 C CA . ASP A 1 92 ? 0.334 -1.521 -8.201 1.00 95.69 92 ASP A CA 1
ATOM 687 C C . ASP A 1 92 ? 0.368 -2.937 -7.626 1.00 95.69 92 ASP A C 1
ATOM 689 O O . ASP A 1 92 ? -0.354 -3.266 -6.683 1.00 95.69 92 ASP A O 1
ATOM 693 N N . LYS A 1 93 ? 1.289 -3.763 -8.125 1.00 94.44 93 LYS A N 1
ATOM 694 C CA . LYS A 1 93 ? 1.499 -5.127 -7.641 1.00 94.44 93 LYS A CA 1
ATOM 695 C C . LYS A 1 93 ? 1.955 -5.170 -6.182 1.00 94.44 93 LYS A C 1
ATOM 697 O O . LYS A 1 93 ? 1.461 -6.001 -5.422 1.00 94.44 93 LYS A O 1
ATOM 702 N N . ALA A 1 94 ? 2.859 -4.281 -5.766 1.00 93.69 94 ALA A N 1
ATOM 703 C CA . ALA A 1 94 ? 3.335 -4.225 -4.381 1.00 93.69 94 ALA A CA 1
ATOM 704 C C . ALA A 1 94 ? 2.214 -3.873 -3.385 1.00 93.69 94 ALA A C 1
ATOM 706 O O . ALA A 1 94 ? 2.220 -4.347 -2.242 1.00 93.69 94 ALA A O 1
ATOM 707 N N . PHE A 1 95 ? 1.244 -3.069 -3.827 1.00 95.38 95 PHE A N 1
ATOM 708 C CA . PHE A 1 95 ? 0.120 -2.604 -3.017 1.00 95.38 95 PHE A CA 1
ATOM 709 C C . PHE A 1 95 ? -1.182 -3.396 -3.219 1.00 95.38 95 PHE A C 1
ATOM 711 O O . PHE A 1 95 ? -2.143 -3.129 -2.509 1.00 95.38 95 PHE A O 1
ATOM 718 N N . ASN A 1 96 ? -1.213 -4.399 -4.102 1.00 93.38 96 ASN A N 1
ATOM 719 C CA . ASN A 1 96 ? -2.418 -5.171 -4.446 1.00 93.38 96 ASN A CA 1
ATOM 720 C C . ASN A 1 96 ? -3.159 -5.745 -3.219 1.00 93.38 96 ASN A C 1
ATOM 722 O O . ASN A 1 96 ? -4.380 -5.716 -3.163 1.00 93.38 96 ASN A O 1
ATOM 726 N N . LYS A 1 97 ? -2.418 -6.177 -2.191 1.00 88.75 97 LYS A N 1
ATOM 727 C CA . LYS A 1 97 ? -2.977 -6.698 -0.929 1.00 88.75 97 LYS A CA 1
ATOM 728 C C . LYS A 1 97 ? -3.835 -5.698 -0.140 1.00 88.75 97 LYS A C 1
ATOM 730 O O . LYS A 1 97 ? -4.540 -6.118 0.766 1.00 88.75 97 LYS A O 1
ATOM 735 N N . PHE A 1 98 ? -3.712 -4.396 -0.405 1.00 92.62 98 PHE A N 1
ATOM 736 C CA . PHE A 1 98 ? -4.513 -3.350 0.232 1.00 92.62 98 PHE A CA 1
ATOM 737 C C . PHE A 1 98 ? -5.812 -3.149 -0.552 1.00 92.62 98 PHE A C 1
ATOM 739 O O . PHE A 1 98 ? -6.054 -2.090 -1.132 1.00 92.62 98 PHE A O 1
ATOM 746 N N . ASP A 1 99 ? -6.615 -4.204 -0.613 1.00 91.50 99 ASP A N 1
ATOM 747 C CA . ASP A 1 99 ? -7.928 -4.200 -1.241 1.00 91.50 99 ASP A CA 1
ATOM 748 C C . ASP A 1 99 ? -9.029 -3.863 -0.221 1.00 91.50 99 ASP A C 1
ATOM 750 O O . ASP A 1 99 ? -8.784 -3.705 0.980 1.00 91.50 99 ASP A O 1
ATOM 754 N N . ASP A 1 100 ? -10.271 -3.750 -0.692 1.00 90.62 100 ASP A N 1
ATOM 755 C CA . ASP A 1 100 ? -11.408 -3.474 0.191 1.00 90.62 100 ASP A CA 1
ATOM 756 C C . ASP A 1 100 ? -11.588 -4.573 1.264 1.00 90.62 100 ASP A C 1
ATOM 758 O O . ASP A 1 100 ? -12.024 -4.269 2.376 1.00 90.62 100 ASP A O 1
ATOM 762 N N . ASN A 1 101 ? -11.179 -5.823 0.993 1.00 91.00 101 ASN A N 1
ATOM 763 C CA . ASN A 1 101 ? -11.228 -6.910 1.978 1.00 91.00 101 ASN A CA 1
ATOM 764 C C . ASN A 1 101 ? -10.227 -6.695 3.117 1.00 91.00 101 ASN A C 1
ATOM 766 O O . ASN A 1 101 ? -10.562 -6.920 4.279 1.00 91.00 101 ASN A O 1
ATOM 770 N N . TYR A 1 102 ? -9.010 -6.242 2.812 1.00 90.62 102 TYR A N 1
ATOM 771 C CA . TYR A 1 102 ? -8.000 -5.904 3.810 1.00 90.62 102 TYR A CA 1
ATOM 772 C C . TYR A 1 102 ? -8.489 -4.785 4.735 1.00 90.62 102 TYR A C 1
ATOM 774 O O . TYR A 1 102 ? -8.382 -4.891 5.958 1.00 90.62 102 TYR A O 1
ATOM 782 N N . TYR A 1 103 ? -9.076 -3.731 4.162 1.00 89.38 103 TYR A N 1
ATOM 783 C CA . TYR A 1 103 ? -9.635 -2.616 4.931 1.00 89.38 103 TYR A CA 1
ATOM 784 C C . TYR A 1 103 ? -10.856 -3.024 5.767 1.00 89.38 103 TYR A C 1
ATOM 786 O O . TYR A 1 103 ? -10.989 -2.563 6.905 1.00 89.38 103 TYR A O 1
ATOM 794 N N . GLY A 1 104 ? -11.708 -3.911 5.246 1.00 86.62 104 GLY A N 1
ATOM 795 C CA . GLY A 1 104 ? -12.812 -4.513 5.998 1.00 86.62 104 GLY A CA 1
ATOM 796 C C . GLY A 1 104 ? -12.312 -5.361 7.168 1.00 86.62 104 GLY A C 1
ATOM 797 O O . GLY A 1 104 ? -12.702 -5.136 8.310 1.00 86.62 104 GLY A O 1
ATOM 798 N N . GLY A 1 105 ? -11.343 -6.248 6.925 1.00 86.12 105 GLY A N 1
ATOM 799 C CA . GLY A 1 105 ? -10.725 -7.061 7.974 1.00 86.12 105 GLY A CA 1
ATOM 800 C C . GLY A 1 105 ? -10.030 -6.224 9.053 1.00 86.12 105 GLY A C 1
ATOM 801 O O . GLY A 1 105 ? -10.037 -6.589 10.228 1.00 86.12 105 GLY A O 1
ATOM 802 N N . TYR A 1 106 ? -9.465 -5.068 8.695 1.00 84.06 106 TYR A N 1
ATOM 803 C CA . TYR A 1 106 ? -8.911 -4.121 9.665 1.00 84.06 106 TYR A CA 1
ATOM 804 C C . TYR A 1 106 ? -9.995 -3.548 10.597 1.00 84.06 106 TYR A C 1
ATOM 806 O O . TYR A 1 106 ? -9.806 -3.520 11.815 1.00 84.06 106 TYR A O 1
ATOM 814 N N . GLN A 1 107 ? -11.143 -3.142 10.046 1.00 85.94 107 GLN A N 1
ATOM 815 C CA . GLN A 1 107 ? -12.294 -2.660 10.819 1.00 85.94 107 GLN A CA 1
ATOM 816 C C . GLN A 1 107 ? -12.880 -3.758 11.724 1.00 85.94 107 GLN A C 1
ATOM 818 O O . GLN A 1 107 ? -13.204 -3.501 12.890 1.00 85.94 107 GLN A O 1
ATOM 823 N N . ASP A 1 108 ? -12.989 -4.983 11.211 1.00 86.50 108 ASP A N 1
ATOM 824 C CA . ASP A 1 108 ? -13.504 -6.126 11.966 1.00 86.50 108 ASP A CA 1
ATOM 825 C C . ASP A 1 108 ? -12.583 -6.484 13.133 1.00 86.50 108 ASP A C 1
ATOM 827 O O . ASP A 1 108 ? -13.055 -6.710 14.246 1.00 86.50 108 ASP A O 1
ATOM 831 N N . ASN A 1 109 ? -11.265 -6.459 12.920 1.00 84.06 109 ASN A N 1
ATOM 832 C CA . ASN A 1 109 ? -10.285 -6.679 13.983 1.00 84.06 109 ASN A CA 1
ATOM 833 C C . ASN A 1 109 ? -10.363 -5.600 15.071 1.00 84.06 109 ASN A C 1
ATOM 835 O O . ASN A 1 109 ? -10.275 -5.922 16.257 1.00 84.06 109 ASN A O 1
ATOM 839 N N . TYR A 1 110 ? -10.564 -4.337 14.681 1.00 84.75 110 TYR A N 1
ATOM 840 C CA . TYR A 1 110 ? -10.772 -3.237 15.622 1.00 84.75 110 TYR A CA 1
ATOM 841 C C . TYR A 1 110 ? -12.000 -3.510 16.502 1.00 84.75 110 TYR A C 1
ATOM 843 O O . TYR A 1 110 ? -11.912 -3.561 17.731 1.00 84.75 110 TYR A O 1
ATOM 851 N N . SER A 1 111 ? -13.145 -3.778 15.874 1.00 86.06 111 SER A N 1
ATOM 852 C CA . SER A 1 111 ? -14.397 -4.052 16.586 1.00 86.06 111 SER A CA 1
ATOM 853 C C . SER A 1 111 ? -14.300 -5.318 17.443 1.00 86.06 111 SER A C 1
ATOM 855 O O . SER A 1 111 ? -14.709 -5.313 18.603 1.00 86.06 111 SER A O 1
ATOM 857 N N . GLY A 1 112 ? -13.703 -6.388 16.917 1.00 86.12 112 GLY A N 1
ATOM 858 C CA . GLY A 1 112 ? -13.504 -7.660 17.611 1.00 86.12 112 GLY A CA 1
ATOM 859 C C . GLY A 1 112 ? -12.595 -7.555 18.838 1.00 86.12 112 GLY A C 1
ATOM 860 O O . GLY A 1 112 ? -12.764 -8.320 19.785 1.00 86.12 112 GLY A O 1
ATOM 861 N N . TYR A 1 113 ? -11.680 -6.584 18.868 1.00 86.81 113 TYR A N 1
ATOM 862 C CA . TYR A 1 113 ? -10.848 -6.309 20.038 1.00 86.81 113 TYR A CA 1
ATOM 863 C C . TYR A 1 113 ? -11.600 -5.532 21.131 1.00 86.81 113 TYR A C 1
ATOM 865 O O . TYR A 1 113 ? -11.491 -5.858 22.317 1.00 86.81 113 TYR A O 1
ATOM 873 N N . TYR A 1 114 ? -12.365 -4.504 20.752 1.00 87.62 114 TYR A N 1
ATOM 874 C CA . TYR A 1 114 ? -12.991 -3.577 21.702 1.00 87.62 114 TYR A CA 1
ATOM 875 C C . TYR A 1 114 ? -14.378 -4.012 22.189 1.00 87.62 114 TYR A C 1
ATOM 877 O O . TYR A 1 114 ? -14.704 -3.799 23.358 1.00 87.62 114 TYR A O 1
ATOM 885 N N . MET A 1 115 ? -15.186 -4.657 21.344 1.00 90.25 115 MET A N 1
ATOM 886 C CA . MET A 1 115 ? -16.553 -5.067 21.696 1.00 90.25 115 MET A CA 1
ATOM 887 C C . MET A 1 115 ? -16.611 -6.013 22.907 1.00 90.25 115 MET A C 1
ATOM 889 O O . MET A 1 115 ? -17.403 -5.745 23.810 1.00 90.25 115 MET A O 1
ATOM 893 N N . PRO A 1 116 ? -15.752 -7.048 23.032 1.00 93.06 116 PRO A N 1
ATOM 894 C CA . PRO A 1 116 ? -15.760 -7.908 24.218 1.00 93.06 116 PRO A CA 1
ATOM 895 C C . PRO A 1 116 ? -15.391 -7.164 25.509 1.00 93.06 116 PRO A C 1
ATOM 897 O O . PRO A 1 116 ? -15.895 -7.488 26.585 1.00 93.06 116 PRO A O 1
ATOM 900 N N . GLN A 1 117 ? -14.516 -6.156 25.420 1.00 89.62 117 GLN A N 1
ATOM 901 C CA . GLN A 1 117 ? -14.146 -5.325 26.570 1.00 89.62 117 GLN A CA 1
ATOM 902 C C . GLN A 1 117 ? -15.313 -4.441 27.001 1.00 89.62 117 GLN A C 1
ATOM 904 O O . GLN A 1 117 ? -15.579 -4.330 28.198 1.00 89.62 117 GLN A O 1
ATOM 909 N N . LEU A 1 118 ? -16.023 -3.850 26.036 1.00 92.19 118 LEU A N 1
ATOM 910 C CA . LEU A 1 118 ? -17.226 -3.075 26.307 1.00 92.19 118 LEU A CA 1
ATOM 911 C C . LEU A 1 118 ? -18.300 -3.943 26.974 1.00 92.19 118 LEU A C 1
ATOM 913 O O . LEU A 1 118 ? -18.858 -3.536 27.989 1.00 92.19 118 LEU A O 1
ATOM 917 N N . ASP A 1 119 ? -18.523 -5.156 26.467 1.00 93.06 119 ASP A N 1
ATOM 918 C CA . ASP A 1 119 ? -19.510 -6.088 27.020 1.00 93.06 119 ASP A CA 1
ATOM 919 C C . ASP A 1 119 ? -19.192 -6.508 28.449 1.00 93.06 119 ASP A C 1
ATOM 921 O O . ASP A 1 119 ? -20.079 -6.535 29.306 1.00 93.06 119 ASP A O 1
ATOM 925 N N . LYS A 1 120 ? -17.912 -6.750 28.740 1.00 92.56 120 LYS A N 1
ATOM 926 C CA . LYS A 1 120 ? -17.462 -7.010 30.106 1.00 92.56 120 LYS A CA 1
ATOM 927 C C . LYS A 1 120 ? -17.719 -5.808 31.022 1.00 92.56 120 LYS A C 1
ATOM 929 O O . LYS A 1 120 ? -18.306 -5.977 32.088 1.00 92.56 120 LYS A O 1
ATOM 934 N N . GLN A 1 121 ? -17.325 -4.601 30.605 1.00 91.06 121 GLN A N 1
ATOM 935 C CA . GLN A 1 121 ? -17.555 -3.384 31.392 1.00 91.06 121 GLN A CA 1
ATOM 936 C C . GLN A 1 121 ? -19.052 -3.105 31.603 1.00 91.06 121 GLN A C 1
ATOM 938 O O . GLN A 1 121 ? -19.443 -2.619 32.665 1.00 91.06 121 GLN A O 1
ATOM 943 N N . TYR A 1 122 ? -19.892 -3.417 30.612 1.00 93.94 122 TYR A N 1
ATOM 944 C CA . TYR A 1 122 ? -21.339 -3.254 30.703 1.00 93.94 122 TYR A CA 1
ATOM 945 C C . TYR A 1 122 ? -21.941 -4.213 31.730 1.00 93.94 122 TYR A C 1
ATOM 947 O O . TYR A 1 122 ? -22.698 -3.772 32.592 1.00 93.94 122 TYR A O 1
ATOM 955 N N . GLY A 1 123 ? -21.560 -5.495 31.696 1.00 93.62 123 GLY A N 1
ATOM 956 C CA . GLY A 1 123 ? -21.978 -6.479 32.699 1.00 93.62 123 GLY A CA 1
ATOM 957 C C . GLY A 1 123 ? -21.600 -6.054 34.121 1.00 93.62 123 GLY A C 1
ATOM 958 O O . GLY A 1 123 ? -22.458 -5.993 34.999 1.00 93.62 123 GLY A O 1
ATOM 959 N N . GLU A 1 124 ? -20.349 -5.631 34.329 1.00 92.50 124 GLU A N 1
ATOM 960 C CA . GLU A 1 124 ? -19.881 -5.118 35.626 1.00 92.50 124 GLU A CA 1
ATOM 961 C C . GLU A 1 124 ? -20.671 -3.876 36.087 1.00 92.50 124 GLU A C 1
ATOM 963 O O . GLU A 1 124 ? -20.978 -3.718 37.275 1.00 92.50 124 GLU A O 1
ATOM 968 N N . ALA A 1 125 ? -21.033 -2.986 35.158 1.00 91.25 125 ALA A N 1
ATOM 969 C CA . ALA A 1 125 ? -21.848 -1.814 35.458 1.00 91.25 125 ALA A CA 1
ATOM 970 C C . ALA A 1 125 ? -23.293 -2.188 35.825 1.00 91.25 125 ALA A C 1
ATOM 972 O O . ALA A 1 125 ? -23.843 -1.608 36.766 1.00 91.25 125 ALA A O 1
ATOM 973 N N . VAL A 1 126 ? -23.891 -3.163 35.133 1.00 92.75 126 VAL A N 1
ATOM 974 C CA . VAL A 1 126 ? -25.225 -3.704 35.440 1.00 92.75 126 VAL A CA 1
ATOM 975 C C . VAL A 1 126 ? -25.238 -4.335 36.831 1.00 92.75 126 VAL A C 1
ATOM 977 O O . VAL A 1 126 ? -26.119 -4.011 37.629 1.00 92.75 126 VAL A O 1
ATOM 980 N N . ASP A 1 127 ? -24.243 -5.155 37.168 1.00 92.62 127 ASP A N 1
ATOM 981 C CA . ASP A 1 127 ? -24.134 -5.803 38.481 1.00 92.62 127 ASP A CA 1
ATOM 982 C C . ASP A 1 127 ? -23.999 -4.773 39.606 1.00 92.62 127 ASP A C 1
ATOM 984 O O . ASP A 1 127 ? -24.709 -4.819 40.618 1.00 92.62 127 ASP A O 1
ATOM 988 N N . LYS A 1 128 ? -23.133 -3.771 39.412 1.00 89.00 128 LYS A N 1
ATOM 989 C CA . LYS A 1 128 ? -22.936 -2.690 40.383 1.00 89.00 128 LYS A CA 1
ATOM 990 C C . LYS A 1 128 ? -24.192 -1.837 40.550 1.00 89.00 128 LYS A C 1
ATOM 992 O O . LYS A 1 128 ? -24.536 -1.471 41.679 1.00 89.00 128 LYS A O 1
ATOM 997 N N . MET A 1 129 ? -24.883 -1.525 39.455 1.00 88.06 129 MET A N 1
ATOM 998 C CA . MET A 1 129 ? -26.139 -0.774 39.484 1.00 88.06 129 MET A CA 1
ATOM 999 C C . MET A 1 129 ? -27.226 -1.561 40.220 1.00 88.06 129 MET A C 1
ATOM 1001 O O . MET A 1 129 ? -27.868 -1.021 41.119 1.00 88.06 129 MET A O 1
ATOM 1005 N N . THR A 1 130 ? -27.363 -2.851 39.909 1.00 90.38 130 THR A N 1
ATOM 1006 C CA . THR A 1 130 ? -28.300 -3.780 40.553 1.00 90.38 130 THR A CA 1
ATOM 1007 C C . THR A 1 130 ? -28.058 -3.845 42.054 1.00 90.38 130 THR A C 1
ATOM 1009 O O . THR A 1 130 ? -28.976 -3.600 42.832 1.00 90.38 130 THR A O 1
ATOM 1012 N N . SER A 1 131 ? -26.813 -4.087 42.478 1.00 89.75 131 SER A N 1
ATOM 1013 C CA . SER A 1 131 ? -26.439 -4.130 43.897 1.00 89.75 131 SER A CA 1
ATOM 1014 C C . SER A 1 131 ? -26.752 -2.810 44.612 1.00 89.75 131 SER A C 1
ATOM 1016 O O . SER A 1 131 ? -27.325 -2.805 45.704 1.00 89.75 131 SER A O 1
ATOM 1018 N N . THR A 1 132 ? -26.459 -1.676 43.968 1.00 86.56 132 THR A N 1
ATOM 1019 C CA . THR A 1 132 ? -26.711 -0.350 44.549 1.00 86.56 132 THR A CA 1
ATOM 1020 C C . THR A 1 132 ? -28.208 -0.045 44.664 1.00 86.56 132 THR A C 1
ATOM 1022 O O . THR A 1 132 ? -28.645 0.520 45.668 1.00 86.56 132 THR A O 1
ATOM 1025 N N . LEU A 1 133 ? -29.007 -0.400 43.654 1.00 87.62 133 LEU A N 1
ATOM 1026 C CA . LEU A 1 133 ? -30.459 -0.209 43.655 1.00 87.62 133 LEU A CA 1
ATOM 1027 C C . LEU A 1 133 ? -31.154 -1.148 44.648 1.00 87.62 133 LEU A C 1
ATOM 1029 O O . LEU A 1 133 ? -32.020 -0.695 45.397 1.00 87.62 133 LEU A O 1
ATOM 1033 N N . ALA A 1 134 ? -30.748 -2.420 44.700 1.00 87.25 134 ALA A N 1
ATOM 1034 C CA . ALA A 1 134 ? -31.264 -3.417 45.637 1.00 87.25 134 ALA A CA 1
ATOM 1035 C C . ALA A 1 134 ? -30.974 -3.030 47.091 1.00 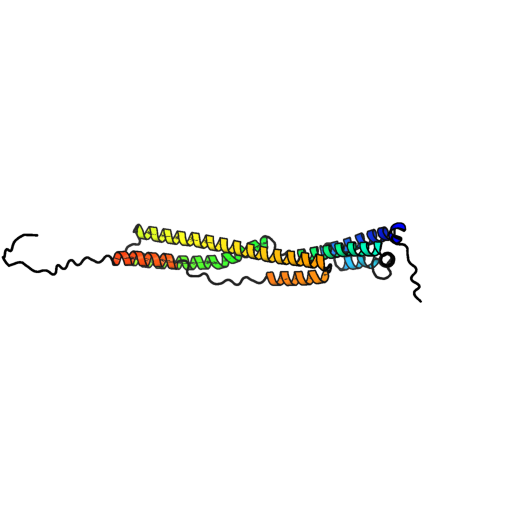87.25 134 ALA A C 1
ATOM 1037 O O . ALA A 1 134 ? -31.891 -2.984 47.907 1.00 87.25 134 ALA A O 1
ATOM 1038 N N . GLY A 1 135 ? -29.730 -2.641 47.400 1.00 87.25 135 GLY A N 1
ATOM 1039 C CA . GLY A 1 135 ? -29.339 -2.180 48.737 1.00 87.25 135 GLY A CA 1
ATOM 1040 C C . GLY A 1 135 ? -30.081 -0.924 49.209 1.00 87.25 135 GLY A C 1
ATOM 1041 O O . GLY A 1 135 ? -30.029 -0.580 50.386 1.00 87.25 135 GLY A O 1
ATOM 1042 N N . ARG A 1 136 ? -30.785 -0.240 48.301 1.00 82.19 136 ARG A N 1
ATOM 1043 C CA . ARG A 1 136 ? -31.582 0.963 48.571 1.00 82.19 136 ARG A CA 1
ATOM 1044 C C . ARG A 1 136 ? -33.087 0.747 48.391 1.00 82.19 136 ARG A C 1
ATOM 1046 O O . ARG A 1 136 ? -33.835 1.711 48.498 1.00 82.19 136 ARG A O 1
ATOM 1053 N N . GLY A 1 137 ? -33.533 -0.476 48.089 1.00 85.62 137 GLY A N 1
ATOM 1054 C CA . GLY A 1 137 ? -34.947 -0.787 47.846 1.00 85.62 137 GLY A CA 1
ATOM 1055 C C . GLY A 1 137 ? -35.553 -0.075 46.628 1.00 85.62 137 GLY A C 1
ATOM 1056 O O . GLY A 1 137 ? -36.764 0.094 46.561 1.00 85.62 137 GLY A O 1
ATOM 1057 N N . MET A 1 138 ? -34.730 0.374 45.673 1.00 87.38 138 MET A N 1
ATOM 1058 C CA . MET A 1 138 ? -35.168 1.144 44.497 1.00 87.38 138 MET A CA 1
ATOM 1059 C C . MET A 1 138 ? -35.196 0.322 43.204 1.00 87.38 138 MET A C 1
ATOM 1061 O O . MET A 1 138 ? -35.425 0.885 42.134 1.00 87.38 138 MET A O 1
ATOM 1065 N N . LEU A 1 139 ? -34.964 -0.989 43.283 1.00 85.50 139 LEU A N 1
ATOM 1066 C CA . LEU A 1 139 ? -34.853 -1.863 42.114 1.00 85.50 139 LEU A CA 1
ATOM 1067 C C . LEU A 1 139 ? -36.115 -1.835 41.231 1.00 85.50 139 LEU A C 1
ATOM 1069 O O . LEU A 1 139 ? -36.005 -1.688 40.021 1.00 85.50 139 LEU A O 1
ATOM 1073 N N . GLU A 1 140 ? -37.299 -1.900 41.843 1.00 86.00 140 GLU A N 1
ATOM 1074 C CA . GLU A 1 140 ? -38.601 -1.908 41.150 1.00 86.00 140 GLU A CA 1
ATOM 1075 C C . GLU A 1 140 ? -39.178 -0.501 40.922 1.00 86.00 140 GLU A C 1
ATOM 1077 O O . GLU A 1 140 ? -40.303 -0.336 40.453 1.00 86.00 140 GLU A O 1
ATOM 1082 N N . SER A 1 141 ? -38.426 0.543 41.275 1.00 87.94 141 SER A N 1
ATOM 1083 C CA . SER A 1 141 ? -38.888 1.919 41.107 1.00 87.94 141 SER A CA 1
ATOM 1084 C C . SER A 1 141 ? -38.725 2.396 39.663 1.00 87.94 141 SER A C 1
ATOM 1086 O O . SER A 1 141 ? -37.829 1.951 38.943 1.00 87.94 141 SER A O 1
ATOM 1088 N N . SER A 1 142 ? -39.524 3.390 39.266 1.00 85.81 142 SER A N 1
ATOM 1089 C CA . SER A 1 142 ? -39.326 4.113 38.000 1.00 85.81 142 SER A CA 1
ATOM 1090 C C . SER A 1 142 ? -37.908 4.679 37.876 1.00 85.81 142 SER A C 1
ATOM 1092 O O . SER A 1 142 ? -37.313 4.617 36.809 1.00 85.81 142 SER A O 1
ATOM 1094 N N . VAL A 1 143 ? -37.322 5.131 38.991 1.00 83.25 143 VAL A N 1
ATOM 1095 C CA . VAL A 1 143 ? -35.924 5.582 39.053 1.00 83.25 143 VAL A CA 1
ATOM 1096 C C . VAL A 1 143 ? -34.963 4.446 38.691 1.00 83.25 143 VAL A C 1
ATOM 1098 O O . VAL A 1 143 ? -34.025 4.662 37.930 1.00 83.25 143 VAL A O 1
ATOM 1101 N N . GLY A 1 144 ? -35.185 3.234 39.205 1.00 82.44 144 GLY A N 1
ATOM 1102 C CA . GLY A 1 144 ? -34.389 2.055 38.855 1.00 82.44 144 GLY A CA 1
ATOM 1103 C C . GLY A 1 144 ? -34.471 1.736 37.362 1.00 82.44 144 GLY A C 1
ATOM 1104 O O . GLY A 1 144 ? -33.435 1.622 36.705 1.00 82.44 144 GLY A O 1
ATOM 1105 N N . ALA A 1 145 ? -35.690 1.694 36.817 1.00 86.88 145 ALA A N 1
ATOM 1106 C CA . ALA A 1 145 ? -35.937 1.456 35.395 1.00 86.88 145 ALA A CA 1
ATOM 1107 C C . ALA A 1 145 ? -35.253 2.502 34.493 1.00 86.88 145 ALA A C 1
ATOM 1109 O O . ALA A 1 145 ? -34.544 2.132 33.557 1.00 86.88 145 ALA A O 1
ATOM 1110 N N . ASP A 1 146 ? -35.375 3.792 34.819 1.00 87.69 146 ASP A N 1
ATOM 1111 C CA . ASP A 1 146 ? -34.726 4.883 34.080 1.00 87.69 146 ASP A CA 1
ATOM 1112 C C . ASP A 1 146 ? -33.196 4.759 34.099 1.00 87.69 146 ASP A C 1
ATOM 1114 O O . ASP A 1 146 ? -32.520 5.043 33.107 1.00 87.69 146 ASP A O 1
ATOM 1118 N N . THR A 1 147 ? -32.628 4.306 35.221 1.00 85.00 147 THR A N 1
ATOM 1119 C CA . THR A 1 147 ? -31.173 4.176 35.350 1.00 85.00 147 THR A CA 1
ATOM 1120 C C . THR A 1 147 ? -30.634 3.024 34.495 1.00 85.00 147 THR A C 1
ATOM 1122 O O . THR A 1 147 ? -29.602 3.183 33.840 1.00 85.00 147 THR A O 1
ATOM 1125 N N . PHE A 1 148 ? -31.347 1.894 34.426 1.00 89.38 148 PHE A N 1
ATOM 1126 C CA . PHE A 1 148 ? -31.008 0.805 33.502 1.00 89.38 148 PHE A CA 1
ATOM 1127 C C . PHE A 1 148 ? -31.209 1.200 32.038 1.00 89.38 148 PHE A C 1
ATOM 1129 O O . PHE A 1 148 ? -30.362 0.873 31.208 1.00 89.38 148 PHE A O 1
ATOM 1136 N N . ALA A 1 149 ? -32.273 1.944 31.717 1.00 90.75 149 ALA A N 1
ATOM 1137 C CA . ALA A 1 149 ? -32.500 2.455 30.367 1.00 90.75 149 ALA A CA 1
ATOM 1138 C C . ALA A 1 149 ? -31.353 3.371 29.913 1.00 90.75 149 ALA A C 1
ATOM 1140 O O . ALA A 1 149 ? -30.857 3.239 28.793 1.00 90.75 149 ALA A O 1
ATOM 1141 N N . LYS A 1 150 ? -30.871 4.250 30.801 1.00 89.31 150 LYS A N 1
ATOM 1142 C CA . LYS A 1 150 ? -29.698 5.087 30.531 1.00 89.31 150 LYS A CA 1
ATOM 1143 C C . LYS A 1 150 ? -28.435 4.253 30.319 1.00 89.31 150 LYS A C 1
ATOM 1145 O O . LYS A 1 150 ? -27.736 4.471 29.340 1.00 89.31 150 LYS A O 1
ATOM 1150 N N . LEU A 1 151 ? -28.179 3.268 31.181 1.00 90.69 151 LEU A N 1
ATOM 1151 C CA . LEU A 1 151 ? -27.013 2.394 31.049 1.00 90.69 151 LEU A CA 1
ATOM 1152 C C . LEU A 1 151 ? -27.038 1.598 29.729 1.00 90.69 151 LEU A C 1
ATOM 1154 O O . LEU A 1 151 ? -26.015 1.469 29.062 1.00 90.69 151 LEU A O 1
ATOM 1158 N N . ALA A 1 152 ? -28.208 1.090 29.328 1.00 91.19 152 ALA A N 1
ATOM 1159 C CA . ALA A 1 152 ? -28.395 0.409 28.048 1.00 91.19 152 ALA A CA 1
ATOM 1160 C C . ALA A 1 152 ? -28.159 1.344 26.852 1.00 91.19 152 ALA A C 1
ATOM 1162 O O . ALA A 1 152 ? -27.526 0.938 25.877 1.00 91.19 152 ALA A O 1
ATOM 1163 N N . LYS A 1 153 ? -28.617 2.600 26.941 1.00 92.81 153 LYS A N 1
ATOM 1164 C CA . LYS A 1 153 ? -28.335 3.622 25.930 1.00 92.81 153 LYS A CA 1
ATOM 1165 C C . LYS A 1 153 ? -26.838 3.913 25.82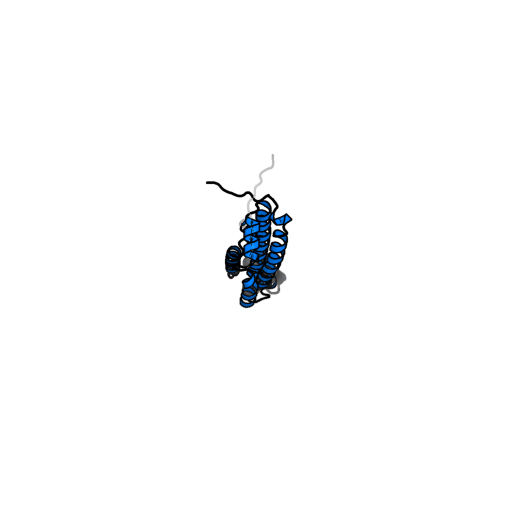2 1.00 92.81 153 LYS A C 1
ATOM 1167 O O . LYS A 1 153 ? -26.306 3.855 24.721 1.00 92.81 153 LYS A O 1
ATOM 1172 N N . ASP A 1 154 ? -26.157 4.130 26.946 1.00 88.69 154 ASP A N 1
ATOM 1173 C CA . ASP A 1 154 ? -24.713 4.392 26.965 1.00 88.69 154 ASP A CA 1
ATOM 1174 C C . ASP A 1 154 ? -23.925 3.227 26.328 1.00 88.69 154 ASP A C 1
ATOM 1176 O O . ASP A 1 154 ? -22.934 3.448 25.635 1.00 88.69 154 ASP A O 1
ATOM 1180 N N . ASN A 1 155 ? -24.390 1.981 26.495 1.00 92.69 155 ASN A N 1
ATOM 1181 C CA . ASN A 1 155 ? -23.797 0.811 25.839 1.00 92.69 155 ASN A CA 1
ATOM 1182 C C . ASN A 1 155 ? -24.010 0.819 24.319 1.00 92.69 155 ASN A C 1
ATOM 1184 O O . ASN A 1 155 ? -23.079 0.557 23.561 1.00 92.69 155 ASN A O 1
ATOM 1188 N N . ALA A 1 156 ? -25.225 1.126 23.860 1.00 93.25 156 ALA A N 1
ATOM 1189 C CA . ALA A 1 156 ? -25.525 1.223 22.432 1.00 93.25 156 ALA A CA 1
ATOM 1190 C C . ALA A 1 156 ? -24.716 2.344 21.751 1.00 93.25 156 ALA A C 1
ATOM 1192 O O . ALA A 1 156 ? -24.153 2.134 20.671 1.00 93.25 156 ALA A O 1
ATOM 1193 N N . ASP A 1 157 ? -24.597 3.497 22.411 1.00 92.62 157 ASP A N 1
ATOM 1194 C CA . ASP A 1 157 ? -23.792 4.627 21.943 1.00 92.62 157 ASP A CA 1
ATOM 1195 C C . ASP A 1 157 ? -22.302 4.240 21.890 1.00 92.62 157 ASP A C 1
ATOM 1197 O O . ASP A 1 157 ? -21.634 4.464 20.881 1.00 92.62 157 ASP A O 1
ATOM 1201 N N . ALA A 1 158 ? -21.783 3.564 22.922 1.00 89.38 158 ALA A N 1
ATOM 1202 C CA . ALA A 1 158 ? -20.398 3.095 22.956 1.00 89.38 158 ALA A CA 1
ATOM 1203 C C . ALA A 1 158 ? -20.081 2.057 21.866 1.00 89.38 158 ALA A C 1
ATOM 1205 O O . ALA A 1 158 ? -19.036 2.149 21.222 1.00 89.38 158 ALA A O 1
ATOM 1206 N N . ARG A 1 159 ? -20.986 1.103 21.606 1.00 93.00 159 ARG A N 1
ATOM 1207 C CA . ARG A 1 159 ? -20.851 0.148 20.491 1.00 93.00 159 ARG A CA 1
ATOM 1208 C C . ARG A 1 159 ? -20.763 0.877 19.152 1.00 93.00 159 ARG A C 1
ATOM 1210 O O . ARG A 1 159 ? -19.894 0.578 18.337 1.00 93.00 159 ARG A O 1
ATOM 1217 N N . THR A 1 160 ? -21.645 1.850 18.942 1.00 92.00 160 THR A N 1
ATOM 1218 C CA . THR A 1 160 ? -21.663 2.654 17.714 1.00 92.00 160 THR A CA 1
ATOM 1219 C C . THR A 1 160 ? -20.364 3.447 17.553 1.00 92.00 160 THR A C 1
ATOM 1221 O O . THR A 1 160 ? -19.783 3.451 16.471 1.00 92.00 160 THR A O 1
ATOM 1224 N N . ASN A 1 161 ? -19.858 4.049 18.633 1.00 88.81 161 ASN A N 1
ATOM 1225 C CA . ASN A 1 161 ? -18.593 4.784 18.617 1.00 88.81 161 ASN A CA 1
ATOM 1226 C C . ASN A 1 161 ? -17.405 3.885 18.254 1.00 88.81 161 ASN A C 1
ATOM 1228 O O . ASN A 1 161 ? -16.635 4.254 17.378 1.00 88.81 161 ASN A O 1
ATOM 1232 N N . ILE A 1 162 ? -17.298 2.686 18.837 1.00 87.19 162 ILE A N 1
ATOM 1233 C CA . ILE A 1 162 ? -16.234 1.724 18.494 1.00 87.19 162 ILE A CA 1
ATOM 1234 C C . ILE A 1 162 ? -16.281 1.355 17.003 1.00 87.19 162 ILE A C 1
ATOM 1236 O O . ILE A 1 162 ? -15.242 1.291 16.348 1.00 87.19 162 ILE A O 1
ATOM 1240 N N . ALA A 1 163 ? -17.475 1.117 16.452 1.00 88.44 163 ALA A N 1
ATOM 1241 C CA . ALA A 1 163 ? -17.621 0.791 15.034 1.00 88.44 163 ALA A CA 1
ATOM 1242 C C . ALA A 1 163 ? -17.197 1.964 14.129 1.00 88.44 163 ALA A C 1
ATOM 1244 O O . ALA A 1 163 ? -16.480 1.754 13.148 1.00 88.44 163 ALA A O 1
ATOM 1245 N N . ASN A 1 164 ? -17.591 3.192 14.482 1.00 88.44 164 ASN A N 1
ATOM 1246 C CA . ASN A 1 164 ? -17.190 4.406 13.767 1.00 88.44 164 ASN A CA 1
ATOM 1247 C C . ASN A 1 164 ? -15.674 4.641 13.848 1.00 88.44 164 ASN A C 1
ATOM 1249 O O . ASN A 1 164 ? -15.048 4.920 12.832 1.00 88.44 164 ASN A O 1
ATOM 1253 N N . GLU A 1 165 ? -15.064 4.459 15.021 1.00 84.69 165 GLU A N 1
ATOM 1254 C CA . GLU A 1 165 ? -13.613 4.581 15.203 1.00 84.69 165 GLU A CA 1
ATOM 1255 C C . GLU A 1 165 ? -12.844 3.543 14.373 1.00 84.69 165 GLU A C 1
ATOM 1257 O O . GLU A 1 165 ? -11.811 3.865 13.780 1.00 84.69 165 GLU A O 1
ATOM 1262 N N . GLY A 1 166 ? -13.362 2.315 14.265 1.00 84.44 166 GLY A N 1
ATOM 1263 C CA . GLY A 1 166 ? -12.805 1.287 13.385 1.00 84.44 166 GLY A CA 1
ATOM 1264 C C . GLY A 1 166 ? -12.861 1.680 11.905 1.00 84.44 166 GLY A C 1
ATOM 1265 O O . GLY A 1 166 ? -11.876 1.506 11.181 1.00 84.44 166 GLY A O 1
ATOM 1266 N N . LEU A 1 167 ? -13.981 2.260 11.462 1.00 87.88 167 LEU A N 1
ATOM 1267 C CA . LEU A 1 167 ? -14.135 2.790 10.105 1.00 87.88 167 LEU A CA 1
ATOM 1268 C C . LEU A 1 167 ? -13.173 3.959 9.841 1.00 87.88 167 LEU A C 1
ATOM 1270 O O . LEU A 1 167 ? -12.492 3.979 8.815 1.00 87.88 167 LEU A O 1
ATOM 1274 N N . ASP A 1 168 ? -13.065 4.906 10.771 1.00 86.25 168 ASP A N 1
ATOM 1275 C CA . ASP A 1 168 ? -12.157 6.052 10.666 1.00 86.25 168 ASP A CA 1
ATOM 1276 C C . ASP A 1 168 ? -10.691 5.611 10.612 1.00 86.25 168 ASP A C 1
ATOM 1278 O O . ASP A 1 168 ? -9.909 6.112 9.796 1.00 86.25 168 ASP A O 1
ATOM 1282 N N . ALA A 1 169 ? -10.310 4.631 11.434 1.00 83.44 169 ALA A N 1
ATOM 1283 C CA . ALA A 1 169 ? -8.973 4.052 11.419 1.00 83.44 169 ALA A CA 1
ATOM 1284 C C . ALA A 1 169 ? -8.672 3.353 10.080 1.00 83.44 169 ALA A C 1
ATOM 1286 O O . ALA A 1 169 ? -7.587 3.539 9.520 1.00 83.44 169 ALA A O 1
ATOM 1287 N N . SER A 1 170 ? -9.644 2.620 9.529 1.00 87.19 170 SER A N 1
ATOM 1288 C CA . SER A 1 170 ? -9.536 1.986 8.211 1.00 87.19 170 SER A CA 1
ATOM 1289 C C . SER A 1 170 ? -9.388 3.020 7.084 1.00 87.19 170 SER A C 1
ATOM 1291 O O . SER A 1 170 ? -8.463 2.940 6.272 1.00 87.19 170 SER A O 1
ATOM 1293 N N . ASN A 1 171 ? -10.203 4.080 7.091 1.00 88.75 171 ASN A N 1
ATOM 1294 C CA . ASN A 1 171 ? -10.107 5.185 6.133 1.00 88.75 171 ASN A CA 1
ATOM 1295 C C . ASN A 1 171 ? -8.767 5.929 6.229 1.00 88.75 171 ASN A C 1
ATOM 1297 O O . ASN A 1 171 ? -8.171 6.282 5.209 1.00 88.75 171 A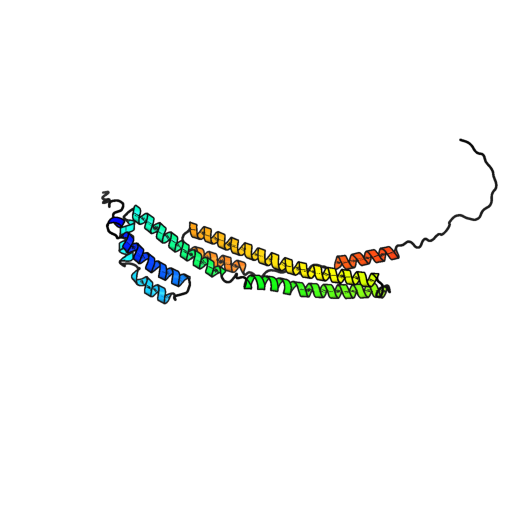SN A O 1
ATOM 1301 N N . LYS A 1 172 ? -8.244 6.133 7.442 1.00 87.56 172 LYS A N 1
ATOM 1302 C CA . LYS A 1 172 ? -6.917 6.724 7.660 1.00 87.56 172 LYS A CA 1
ATOM 1303 C C . LYS A 1 172 ? -5.806 5.850 7.080 1.00 87.56 172 LYS A C 1
ATOM 1305 O O . LYS A 1 172 ? -4.871 6.371 6.462 1.00 87.56 172 LYS A O 1
ATOM 1310 N N . LEU A 1 173 ? -5.900 4.532 7.253 1.00 87.19 173 LEU A N 1
ATOM 1311 C CA . LEU A 1 173 ? -4.962 3.591 6.648 1.00 87.19 173 LEU A CA 1
ATOM 1312 C C . LEU A 1 173 ? -5.045 3.644 5.120 1.00 87.19 173 LEU A C 1
ATOM 1314 O O . LEU A 1 173 ? -4.008 3.747 4.465 1.00 87.19 173 LEU A O 1
ATOM 1318 N N . ARG A 1 174 ? -6.259 3.671 4.557 1.00 92.19 174 ARG A N 1
ATOM 1319 C CA . ARG A 1 174 ? -6.484 3.841 3.114 1.00 92.19 174 ARG A CA 1
ATOM 1320 C C . ARG A 1 174 ? -5.846 5.122 2.589 1.00 92.19 174 ARG A C 1
ATOM 1322 O O . ARG A 1 174 ? -5.082 5.075 1.631 1.00 92.19 174 ARG A O 1
ATOM 1329 N N . GLY A 1 175 ? -6.061 6.248 3.267 1.00 92.50 175 GLY A N 1
ATOM 1330 C CA . GLY A 1 175 ? -5.412 7.512 2.922 1.00 92.50 175 GLY A CA 1
ATOM 1331 C C . GLY A 1 175 ? -3.884 7.431 2.986 1.00 92.50 175 GLY A C 1
ATOM 1332 O O . GLY A 1 175 ? -3.196 7.973 2.127 1.00 92.50 175 GLY A O 1
ATOM 1333 N N . THR A 1 176 ? -3.326 6.720 3.967 1.00 90.69 176 THR A N 1
ATOM 1334 C CA . THR A 1 176 ? -1.869 6.539 4.094 1.00 90.69 176 THR A CA 1
ATOM 1335 C C . THR A 1 176 ? -1.304 5.702 2.942 1.00 90.69 176 THR A C 1
ATOM 1337 O O . THR A 1 176 ? -0.283 6.069 2.361 1.00 90.69 176 THR A O 1
ATOM 1340 N N . VAL A 1 177 ? -1.989 4.616 2.574 1.00 93.12 177 VAL A N 1
ATOM 1341 C CA . VAL A 1 177 ? -1.630 3.756 1.437 1.00 93.12 177 VAL A CA 1
ATOM 1342 C C . VAL A 1 177 ? -1.682 4.529 0.118 1.00 93.12 177 VAL A C 1
ATOM 1344 O O . VAL A 1 177 ? -0.723 4.487 -0.650 1.00 93.12 177 VAL A O 1
ATOM 1347 N N . GLU A 1 178 ? -2.750 5.286 -0.133 1.00 94.25 178 GLU A N 1
ATOM 1348 C CA . GLU A 1 178 ? -2.882 6.057 -1.374 1.00 94.25 178 GLU A CA 1
ATOM 1349 C C . GLU A 1 178 ? -1.868 7.205 -1.463 1.00 94.25 178 GLU A C 1
ATOM 1351 O O . GLU A 1 178 ? -1.301 7.447 -2.529 1.00 94.25 178 GLU A O 1
ATOM 1356 N N . ASN A 1 179 ? -1.542 7.859 -0.345 1.00 95.19 179 ASN A N 1
ATOM 1357 C CA . ASN A 1 179 ? -0.456 8.841 -0.312 1.00 95.19 179 ASN A CA 1
ATOM 1358 C C . ASN A 1 179 ? 0.903 8.199 -0.635 1.00 95.19 179 ASN A C 1
ATOM 1360 O O . ASN A 1 179 ? 1.688 8.766 -1.396 1.00 95.19 179 ASN A O 1
ATOM 1364 N N . ALA A 1 180 ? 1.183 7.006 -0.098 1.00 94.69 180 ALA A N 1
ATOM 1365 C CA . ALA A 1 180 ? 2.404 6.265 -0.409 1.00 94.69 180 ALA A CA 1
ATOM 1366 C C . ALA A 1 180 ? 2.486 5.915 -1.906 1.00 94.69 180 ALA A C 1
ATOM 1368 O O . ALA A 1 180 ? 3.496 6.209 -2.548 1.00 94.69 180 ALA A O 1
ATOM 1369 N N . LYS A 1 181 ? 1.399 5.389 -2.488 1.00 96.19 181 LYS A N 1
ATOM 1370 C CA . LYS A 1 181 ? 1.304 5.107 -3.931 1.00 96.19 181 LYS A CA 1
ATOM 1371 C C . LYS A 1 181 ? 1.503 6.362 -4.780 1.00 96.19 181 LYS A C 1
ATOM 1373 O O . LYS A 1 181 ? 2.317 6.346 -5.696 1.00 96.19 181 LYS A O 1
ATOM 1378 N N . SER A 1 182 ? 0.829 7.463 -4.447 1.00 96.81 182 SER A N 1
ATOM 1379 C CA . SER A 1 182 ? 0.942 8.739 -5.169 1.00 96.81 182 SER A CA 1
ATOM 1380 C C . SER A 1 182 ? 2.378 9.285 -5.181 1.00 96.81 182 SER A C 1
ATOM 1382 O O . SER A 1 182 ? 2.901 9.687 -6.227 1.00 96.81 182 SER A O 1
ATOM 1384 N N . ASN A 1 183 ? 3.067 9.213 -4.037 1.00 95.69 183 ASN A N 1
ATOM 1385 C CA . ASN A 1 183 ? 4.476 9.593 -3.932 1.00 95.69 183 ASN A CA 1
ATOM 1386 C C . ASN A 1 183 ? 5.374 8.706 -4.807 1.00 95.69 183 ASN A C 1
ATOM 1388 O O . ASN A 1 183 ? 6.286 9.207 -5.465 1.00 95.69 183 ASN A O 1
ATOM 1392 N N . LEU A 1 184 ? 5.110 7.397 -4.841 1.00 96.25 184 LEU A N 1
ATOM 1393 C CA . LEU A 1 184 ? 5.851 6.458 -5.681 1.00 96.25 184 LEU A CA 1
ATOM 1394 C C . LEU A 1 184 ? 5.584 6.678 -7.170 1.00 96.25 184 LEU A C 1
ATOM 1396 O O . LEU A 1 184 ? 6.530 6.618 -7.948 1.00 96.25 184 LEU A O 1
ATOM 1400 N N . TYR A 1 185 ? 4.351 6.986 -7.581 1.00 97.12 185 TYR A N 1
ATOM 1401 C CA . TYR A 1 185 ? 4.065 7.339 -8.974 1.00 97.12 185 TYR A CA 1
ATOM 1402 C C . TYR A 1 185 ? 4.811 8.606 -9.393 1.00 97.12 185 TYR A C 1
ATOM 1404 O O . TYR A 1 185 ? 5.412 8.627 -10.463 1.00 97.12 185 TYR A O 1
ATOM 1412 N N . SER A 1 186 ? 4.853 9.620 -8.526 1.00 96.44 186 SER A N 1
ATOM 1413 C CA . SER A 1 186 ? 5.601 10.859 -8.779 1.00 96.44 186 SER A CA 1
ATOM 1414 C C . SER A 1 186 ? 7.108 10.595 -8.896 1.00 96.44 186 SER A C 1
ATOM 1416 O O . SER A 1 186 ? 7.770 11.087 -9.810 1.00 96.44 186 SER A O 1
ATOM 1418 N N . LEU A 1 187 ? 7.658 9.765 -8.003 1.00 94.94 187 LEU A N 1
ATOM 1419 C CA . LEU A 1 187 ? 9.056 9.334 -8.065 1.00 94.94 187 LEU A CA 1
ATOM 1420 C C . LEU A 1 187 ? 9.348 8.526 -9.334 1.00 94.94 187 LEU A C 1
ATOM 1422 O O . LEU A 1 187 ? 10.406 8.683 -9.943 1.00 94.94 187 LEU A O 1
ATOM 1426 N N . ASN A 1 188 ? 8.423 7.663 -9.738 1.00 96.50 188 ASN A N 1
ATOM 1427 C CA . ASN A 1 188 ? 8.546 6.852 -10.936 1.00 96.50 188 ASN A CA 1
ATOM 1428 C C . ASN A 1 188 ? 8.560 7.712 -12.201 1.00 96.50 188 ASN A C 1
ATOM 1430 O O . ASN A 1 188 ? 9.426 7.529 -13.049 1.00 96.50 188 ASN A O 1
ATOM 1434 N N . GLU A 1 189 ? 7.676 8.704 -12.293 1.00 94.69 189 GLU A N 1
ATOM 1435 C CA . GLU A 1 189 ? 7.650 9.651 -13.411 1.00 94.69 189 GLU A CA 1
ATOM 1436 C C . GLU A 1 189 ? 8.939 10.475 -13.521 1.00 94.69 189 GLU A C 1
ATOM 1438 O O . GLU A 1 189 ? 9.408 10.728 -14.634 1.00 94.69 189 GLU A O 1
ATOM 1443 N N . ALA A 1 190 ? 9.532 10.849 -12.381 1.00 93.50 190 ALA A N 1
ATOM 1444 C CA . ALA A 1 190 ? 10.766 11.628 -12.325 1.00 93.50 190 ALA A CA 1
ATOM 1445 C C . ALA A 1 190 ? 12.034 10.796 -12.587 1.00 93.50 190 ALA A C 1
ATOM 1447 O O . ALA A 1 190 ? 12.965 11.280 -13.228 1.00 93.50 190 ALA A O 1
ATOM 1448 N N . SER A 1 191 ? 12.095 9.566 -12.070 1.00 92.38 191 SER A N 1
ATOM 1449 C CA . SER A 1 191 ? 13.294 8.717 -12.144 1.00 92.38 191 SER A CA 1
ATOM 1450 C C . SER A 1 191 ? 13.323 7.789 -13.356 1.00 92.38 191 SER A C 1
ATOM 1452 O O . SER A 1 191 ? 14.416 7.417 -13.781 1.00 92.38 191 SER A O 1
ATOM 1454 N N . ALA A 1 192 ? 12.153 7.404 -13.884 1.00 94.06 192 ALA A N 1
ATOM 1455 C CA . ALA A 1 192 ? 11.986 6.398 -14.934 1.00 94.06 192 ALA A CA 1
ATOM 1456 C C . ALA A 1 192 ? 12.841 5.138 -14.697 1.00 94.06 192 ALA A C 1
ATOM 1458 O O . ALA A 1 192 ? 13.456 4.603 -15.614 1.00 94.06 192 ALA A O 1
ATOM 1459 N N . ASN A 1 193 ? 12.923 4.693 -13.438 1.00 93.25 193 ASN A N 1
ATOM 1460 C CA . ASN A 1 193 ? 13.688 3.516 -13.033 1.00 93.25 193 ASN A CA 1
ATOM 1461 C C . ASN A 1 193 ? 12.756 2.496 -12.354 1.00 93.25 193 ASN A C 1
ATOM 1463 O O . ASN A 1 193 ? 12.542 2.578 -11.137 1.00 93.25 193 ASN A O 1
ATOM 1467 N N . PRO A 1 194 ? 12.217 1.526 -13.116 1.00 92.38 194 PRO A N 1
ATOM 1468 C CA . PRO A 1 194 ? 11.267 0.546 -12.604 1.00 92.38 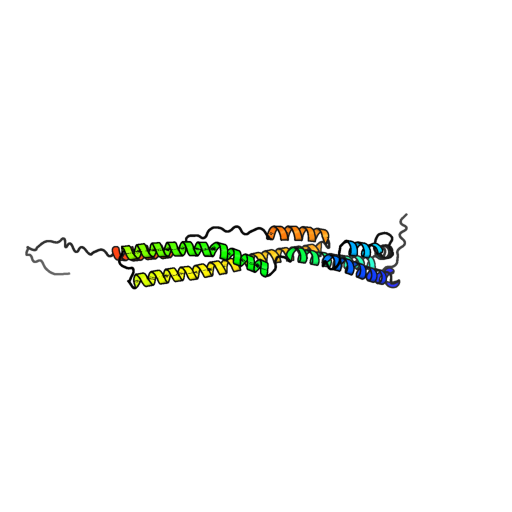194 PRO A CA 1
ATOM 1469 C C . PRO A 1 194 ? 11.835 -0.258 -11.432 1.00 92.38 194 PRO A C 1
ATOM 1471 O O . PRO A 1 194 ? 11.159 -0.478 -10.433 1.00 92.38 194 PRO A O 1
ATOM 1474 N N . GLN A 1 195 ? 13.091 -0.694 -11.519 1.00 91.88 195 GLN A N 1
ATOM 1475 C CA . GLN A 1 195 ? 13.712 -1.592 -10.546 1.00 91.88 195 GLN A CA 1
ATOM 1476 C C . GLN A 1 195 ? 13.855 -0.921 -9.175 1.00 91.88 195 GLN A C 1
ATOM 1478 O O . GLN A 1 195 ? 13.503 -1.516 -8.154 1.00 91.88 195 GLN A O 1
ATOM 1483 N N . ALA A 1 196 ? 14.340 0.324 -9.148 1.00 91.75 196 ALA A N 1
ATOM 1484 C CA . ALA A 1 196 ? 14.511 1.082 -7.911 1.00 91.75 196 ALA A CA 1
ATOM 1485 C C . ALA A 1 196 ? 13.161 1.414 -7.256 1.00 91.75 196 ALA A C 1
ATOM 1487 O O . ALA A 1 196 ? 12.982 1.214 -6.053 1.00 91.75 196 ALA A O 1
ATOM 1488 N N . VAL A 1 197 ? 12.194 1.865 -8.059 1.00 94.88 197 VAL A N 1
ATOM 1489 C CA . VAL A 1 197 ? 10.841 2.192 -7.594 1.00 94.88 197 VAL A CA 1
ATOM 1490 C C . VAL A 1 197 ? 10.134 0.956 -7.049 1.00 94.88 197 VAL A C 1
ATOM 1492 O O . VAL A 1 197 ? 9.527 1.029 -5.984 1.00 94.88 197 VAL A O 1
ATOM 1495 N N . ASN A 1 198 ? 10.252 -0.191 -7.718 1.00 92.62 198 ASN A N 1
ATOM 1496 C CA . ASN A 1 198 ? 9.627 -1.437 -7.277 1.00 92.62 198 ASN A CA 1
ATOM 1497 C C . ASN A 1 198 ? 10.188 -1.904 -5.932 1.00 92.62 198 ASN A C 1
ATOM 1499 O O . ASN A 1 198 ? 9.426 -2.294 -5.047 1.00 92.62 198 ASN A O 1
ATOM 1503 N N . ALA A 1 199 ? 11.506 -1.811 -5.736 1.00 91.94 199 ALA A N 1
ATOM 1504 C CA . ALA A 1 199 ? 12.125 -2.115 -4.448 1.00 91.94 199 ALA A CA 1
ATOM 1505 C C . ALA A 1 199 ? 11.599 -1.192 -3.333 1.00 91.94 199 ALA A C 1
ATOM 1507 O O . ALA A 1 199 ? 11.259 -1.658 -2.241 1.00 91.94 199 ALA A O 1
ATOM 1508 N N . GLN A 1 200 ? 11.460 0.107 -3.619 1.00 93.44 200 GLN A N 1
ATOM 1509 C CA . GLN A 1 200 ? 10.899 1.068 -2.671 1.00 93.44 200 GLN A CA 1
ATOM 1510 C C . GLN A 1 200 ? 9.414 0.801 -2.384 1.00 93.44 200 GLN A C 1
ATOM 1512 O O . GLN A 1 200 ? 8.996 0.862 -1.226 1.00 93.44 200 GLN A O 1
ATOM 1517 N N . ALA A 1 201 ? 8.630 0.460 -3.408 1.00 94.19 201 ALA A N 1
ATOM 1518 C CA . ALA A 1 201 ? 7.217 0.127 -3.285 1.00 94.19 201 ALA A CA 1
ATOM 1519 C C . ALA A 1 201 ? 7.009 -1.098 -2.388 1.00 94.19 201 ALA A C 1
ATOM 1521 O O . ALA A 1 201 ? 6.194 -1.052 -1.469 1.00 94.19 201 ALA A O 1
ATOM 1522 N N . ILE A 1 202 ? 7.801 -2.158 -2.581 1.00 93.06 202 ILE A N 1
ATOM 1523 C CA . ILE A 1 202 ? 7.779 -3.356 -1.728 1.00 93.06 202 ILE A CA 1
ATOM 1524 C C . ILE A 1 202 ? 8.116 -2.998 -0.275 1.00 93.06 202 ILE A C 1
ATOM 1526 O O . ILE A 1 202 ? 7.423 -3.443 0.644 1.00 93.06 202 ILE A O 1
ATOM 1530 N N . GLY A 1 203 ? 9.140 -2.167 -0.050 1.00 90.44 203 GLY A N 1
ATOM 1531 C CA . GLY A 1 203 ? 9.514 -1.707 1.289 1.00 90.44 203 GLY A CA 1
ATOM 1532 C C . GLY A 1 203 ? 8.392 -0.930 1.985 1.00 90.44 203 GLY A C 1
ATOM 1533 O O . GLY A 1 203 ? 8.002 -1.273 3.104 1.00 90.44 203 GLY A O 1
ATOM 1534 N N . GLN A 1 204 ? 7.811 0.066 1.308 1.00 92.31 204 GLN A N 1
ATOM 1535 C CA . GLN A 1 204 ? 6.701 0.860 1.850 1.00 92.31 204 GLN A CA 1
ATOM 1536 C C . GLN A 1 204 ? 5.467 -0.004 2.114 1.00 92.31 204 GLN A C 1
ATOM 1538 O O . GLN A 1 204 ? 4.921 0.014 3.220 1.00 92.31 204 GLN A O 1
ATOM 1543 N N . ALA A 1 205 ? 5.078 -0.833 1.146 1.00 91.06 205 ALA A N 1
ATOM 1544 C CA . ALA A 1 205 ? 3.951 -1.737 1.288 1.00 91.06 205 ALA A CA 1
ATOM 1545 C C . ALA A 1 205 ? 4.156 -2.730 2.439 1.00 91.06 205 ALA A C 1
ATOM 1547 O O . ALA A 1 205 ? 3.182 -3.128 3.067 1.00 91.06 205 ALA A O 1
ATOM 1548 N N . THR A 1 206 ? 5.383 -3.172 2.723 1.00 87.69 206 THR A N 1
ATOM 1549 C CA . THR A 1 206 ? 5.671 -4.062 3.862 1.00 87.69 206 THR A CA 1
ATOM 1550 C C . THR A 1 206 ? 5.526 -3.326 5.190 1.00 87.69 206 THR A C 1
ATOM 1552 O O . THR A 1 206 ? 4.911 -3.851 6.113 1.00 87.69 206 THR A O 1
ATOM 1555 N N . SER A 1 207 ? 6.012 -2.085 5.276 1.00 85.12 207 SER A N 1
ATOM 1556 C CA . SER A 1 207 ? 5.909 -1.286 6.504 1.00 85.12 207 SER A CA 1
ATOM 1557 C C . SER A 1 207 ? 4.464 -0.946 6.897 1.00 85.12 207 SER A C 1
ATOM 1559 O O . SER A 1 207 ? 4.154 -0.856 8.081 1.00 85.12 207 SER A O 1
ATOM 1561 N N . LEU A 1 208 ? 3.566 -0.817 5.915 1.00 84.25 208 LEU A N 1
ATOM 1562 C CA . LEU A 1 208 ? 2.152 -0.483 6.126 1.00 84.25 208 LEU A CA 1
ATOM 1563 C C . LEU A 1 208 ? 1.283 -1.677 6.559 1.00 84.25 208 LEU A C 1
ATOM 1565 O O . LEU A 1 208 ? 0.153 -1.474 6.992 1.00 84.25 208 LEU A O 1
ATOM 1569 N N . VAL A 1 209 ? 1.797 -2.909 6.469 1.00 77.69 209 VAL A N 1
ATOM 1570 C CA . VAL A 1 209 ? 1.108 -4.125 6.955 1.00 77.69 209 VAL A CA 1
ATOM 1571 C C . VAL A 1 209 ? 1.297 -4.324 8.467 1.00 77.69 209 VAL A C 1
ATOM 1573 O O . VAL A 1 209 ? 0.719 -5.240 9.045 1.00 77.69 209 VAL A O 1
ATOM 1576 N N . ALA A 1 210 ? 2.099 -3.486 9.135 1.00 57.84 210 ALA A N 1
ATOM 1577 C CA . ALA A 1 210 ? 2.373 -3.630 10.562 1.00 57.84 210 ALA A CA 1
ATOM 1578 C C . ALA A 1 210 ? 1.068 -3.687 11.395 1.00 57.84 210 ALA A C 1
ATOM 1580 O O . ALA A 1 210 ? 0.189 -2.842 11.197 1.00 57.84 210 ALA A O 1
ATOM 1581 N N . PRO A 1 211 ? 0.928 -4.657 12.326 1.00 56.31 211 PRO A N 1
ATOM 1582 C CA . PRO A 1 211 ? -0.291 -4.813 13.107 1.00 56.31 211 PRO A CA 1
ATOM 1583 C C . PRO A 1 211 ? -0.608 -3.540 13.902 1.00 56.31 211 PRO A C 1
ATOM 1585 O O . PRO A 1 211 ? 0.293 -2.992 14.546 1.00 56.31 211 PRO A O 1
ATOM 1588 N N . PRO A 1 212 ? -1.866 -3.072 13.910 1.00 61.59 212 PRO A N 1
ATOM 1589 C CA . PRO A 1 212 ? -2.264 -1.983 14.789 1.00 61.59 212 PRO A CA 1
ATOM 1590 C C . PRO A 1 212 ? -2.053 -2.375 16.255 1.00 61.59 212 PRO A C 1
ATOM 1592 O O . PRO A 1 212 ? -2.467 -3.443 16.706 1.00 61.59 212 PRO A O 1
ATOM 1595 N N . THR A 1 213 ? -1.407 -1.494 17.015 1.00 57.47 213 THR A N 1
ATOM 1596 C CA . THR A 1 213 ? -1.310 -1.615 18.471 1.00 57.47 213 THR A CA 1
ATOM 1597 C C . THR A 1 213 ? -2.586 -1.060 19.093 1.00 57.47 213 THR A C 1
ATOM 1599 O O . THR A 1 213 ? -2.829 0.146 19.022 1.00 57.47 213 THR A O 1
ATOM 1602 N N . TYR A 1 214 ? -3.396 -1.918 19.704 1.00 66.69 214 TYR A N 1
ATOM 1603 C CA . TYR A 1 214 ? -4.633 -1.497 20.355 1.00 66.69 214 TYR A CA 1
ATOM 1604 C C . TYR A 1 214 ? -4.409 -1.186 21.840 1.00 66.69 214 TYR A C 1
ATOM 1606 O O . TYR A 1 214 ? -3.993 -2.049 22.614 1.00 66.69 214 TYR A O 1
ATOM 1614 N N . SER A 1 215 ? -4.729 0.036 22.264 1.00 65.25 215 SER A N 1
ATOM 1615 C CA . SER A 1 215 ? -4.784 0.392 23.690 1.00 65.25 215 SER A CA 1
ATOM 1616 C C . SER A 1 215 ? -6.087 -0.124 24.318 1.00 65.25 215 SER A C 1
ATOM 1618 O O . SER A 1 215 ? -7.102 -0.108 23.626 1.00 65.25 215 SER A O 1
ATOM 1620 N N . PRO A 1 216 ? -6.111 -0.568 25.591 1.00 68.50 216 PRO A N 1
ATOM 1621 C CA . PRO A 1 216 ? -7.336 -1.027 26.256 1.00 68.50 216 PRO A CA 1
ATOM 1622 C C . PRO A 1 216 ? -8.432 0.045 26.317 1.00 68.50 216 PRO A C 1
ATOM 1624 O O . PRO A 1 216 ? -8.131 1.236 26.418 1.00 68.50 216 PRO A O 1
ATOM 1627 N N . LEU A 1 217 ? -9.700 -0.382 26.308 1.00 73.06 217 LEU A N 1
ATOM 1628 C CA . LEU A 1 217 ? -10.839 0.529 26.442 1.00 73.06 217 LEU A CA 1
ATOM 1629 C C . LEU A 1 217 ? -10.843 1.175 27.840 1.00 73.06 217 LEU A C 1
ATOM 1631 O O . LEU A 1 217 ? -10.809 0.472 28.853 1.00 73.06 217 LEU A O 1
ATOM 1635 N N . GLY A 1 218 ? -10.910 2.509 27.903 1.00 73.12 218 GLY A N 1
ATOM 1636 C CA . GLY A 1 218 ? -11.107 3.244 29.160 1.00 73.12 218 GLY A CA 1
ATOM 1637 C C . GLY A 1 218 ? -12.441 2.895 29.840 1.00 73.12 218 GLY A C 1
ATOM 1638 O O . GLY A 1 218 ? -13.277 2.208 29.260 1.00 73.12 218 GLY A O 1
ATOM 1639 N N . GLN A 1 219 ? -12.663 3.353 31.078 1.00 72.56 219 GLN A N 1
ATOM 1640 C CA . GLN A 1 219 ? -13.915 3.085 31.807 1.00 72.56 219 GLN A CA 1
ATOM 1641 C C . GLN A 1 219 ? -15.094 3.868 31.204 1.00 72.56 219 GLN A C 1
ATOM 1643 O O . GLN A 1 219 ? -15.305 5.034 31.536 1.00 72.56 219 GLN A O 1
ATOM 1648 N N . VAL A 1 220 ? -15.885 3.216 30.349 1.00 72.38 220 VAL A N 1
ATOM 1649 C CA . VAL A 1 220 ? -16.974 3.850 29.580 1.00 72.38 220 VAL A CA 1
ATOM 1650 C C . VAL A 1 220 ? -18.166 4.223 30.469 1.00 72.38 220 VAL A C 1
ATOM 1652 O O . VAL A 1 220 ? -18.745 5.298 30.336 1.00 72.38 220 VAL A O 1
ATOM 1655 N N . PHE A 1 221 ? -18.502 3.372 31.441 1.00 76.19 221 PHE A N 1
ATOM 1656 C CA . PHE A 1 221 ? -19.717 3.513 32.258 1.00 76.19 221 PHE A CA 1
ATOM 1657 C C . PHE A 1 221 ? -19.515 4.273 33.579 1.00 76.19 221 PHE A C 1
ATOM 1659 O O . PHE A 1 221 ? -20.427 4.358 34.408 1.00 76.19 221 PHE A O 1
ATOM 1666 N N . ALA A 1 222 ? -18.330 4.849 33.806 1.00 72.12 222 ALA A N 1
ATOM 1667 C CA . ALA A 1 222 ? -18.013 5.553 35.050 1.00 72.12 222 ALA A CA 1
ATOM 1668 C C . ALA A 1 222 ? -18.922 6.776 35.289 1.00 72.12 222 ALA A C 1
ATOM 1670 O O . ALA A 1 222 ? -19.329 7.034 36.424 1.00 72.12 222 ALA A O 1
ATOM 1671 N N . SER A 1 223 ? -19.292 7.501 34.229 1.00 63.25 223 SER A N 1
ATOM 1672 C CA . SER A 1 223 ? -20.167 8.682 34.297 1.00 63.25 223 SER A CA 1
ATOM 1673 C C . SER A 1 223 ? -21.620 8.326 34.639 1.00 63.25 223 SER A C 1
ATOM 1675 O O . SER A 1 223 ? -22.253 9.024 35.440 1.00 63.25 223 SER A O 1
ATOM 1677 N 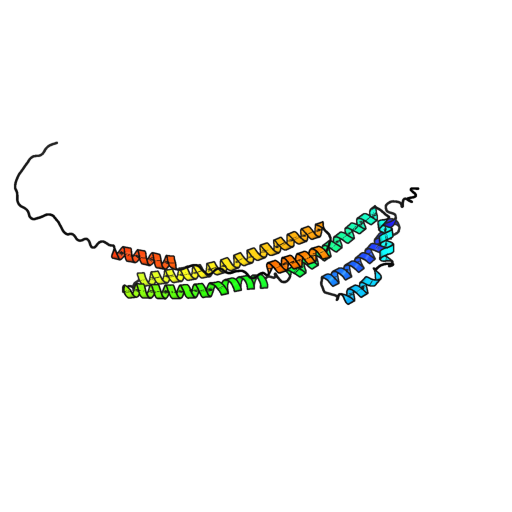N . ALA A 1 224 ? -22.138 7.220 34.095 1.00 61.69 224 ALA A N 1
ATOM 1678 C CA . ALA A 1 224 ? -23.472 6.695 34.384 1.00 61.69 224 ALA A CA 1
ATOM 1679 C C . ALA A 1 224 ? -23.593 6.284 35.858 1.00 61.69 224 ALA A C 1
ATOM 1681 O O . ALA A 1 224 ? -24.516 6.703 36.564 1.00 61.69 224 ALA A O 1
ATOM 1682 N N . LEU A 1 225 ? -22.592 5.547 36.349 1.00 60.53 225 LEU A N 1
ATOM 1683 C CA . LEU A 1 225 ? -22.494 5.126 37.746 1.00 60.53 225 LEU A CA 1
ATOM 1684 C C . LEU A 1 225 ? -22.312 6.323 38.698 1.00 60.53 225 LEU A C 1
ATOM 1686 O O . LEU A 1 225 ? -22.944 6.378 39.755 1.00 60.53 225 LEU A O 1
ATOM 1690 N N . GLY A 1 226 ? -21.493 7.309 38.319 1.00 59.03 226 GLY A N 1
ATOM 1691 C CA . GLY A 1 226 ? -21.257 8.522 39.109 1.00 59.03 226 GLY A CA 1
ATOM 1692 C C . GLY A 1 226 ? -22.482 9.437 39.207 1.00 59.03 226 GLY A C 1
ATOM 1693 O O . GLY A 1 226 ? -22.797 9.943 40.285 1.00 59.03 226 GLY A O 1
ATOM 1694 N N . SER A 1 227 ? -23.229 9.601 38.111 1.00 58.66 227 SER A N 1
ATOM 1695 C CA . SER A 1 227 ? -24.443 10.433 38.072 1.00 58.66 227 SER A CA 1
ATOM 1696 C C . SER A 1 227 ? -25.537 9.893 38.996 1.00 58.66 227 SER A C 1
ATOM 1698 O O . SER A 1 227 ? -26.184 10.659 39.712 1.00 58.66 227 SER A O 1
ATOM 1700 N N . PHE A 1 228 ? -25.706 8.569 39.035 1.00 57.41 228 PHE A N 1
ATOM 1701 C CA . PHE A 1 228 ? -26.635 7.922 39.958 1.00 57.41 228 PHE A CA 1
ATOM 1702 C C . PHE A 1 228 ? -26.185 8.052 41.422 1.00 57.41 228 PHE A C 1
ATOM 1704 O O . PHE A 1 228 ? -26.998 8.344 42.303 1.00 57.41 228 PHE A O 1
ATOM 1711 N N . GLY A 1 229 ? -24.882 7.909 41.690 1.00 59.22 229 GLY A N 1
ATOM 1712 C CA . GLY A 1 229 ? -24.308 8.152 43.016 1.00 59.22 229 GLY A CA 1
ATOM 1713 C C . GLY A 1 229 ? -24.637 9.549 43.557 1.00 59.22 229 GLY A C 1
ATOM 1714 O O . GLY A 1 229 ? -25.036 9.682 44.715 1.00 59.22 229 GLY A O 1
ATOM 1715 N N . ASN A 1 230 ? -24.564 10.571 42.702 1.00 59.50 230 ASN A N 1
ATOM 1716 C CA . ASN A 1 230 ? -24.896 11.953 43.055 1.00 59.50 230 ASN A CA 1
ATOM 1717 C C . ASN A 1 230 ? -26.404 12.181 43.241 1.00 59.50 230 ASN A C 1
ATOM 1719 O O . ASN A 1 230 ? -26.805 12.855 44.189 1.00 59.50 230 ASN A O 1
ATOM 1723 N N . TYR A 1 231 ? -27.247 11.586 42.391 1.00 57.38 231 TYR A N 1
ATOM 1724 C CA . TYR A 1 231 ? -28.708 11.680 42.508 1.00 57.38 231 TYR A CA 1
ATOM 1725 C C . TYR A 1 231 ? -29.220 11.101 43.833 1.00 57.38 231 TYR A C 1
ATOM 1727 O O . TYR A 1 231 ? -30.060 11.699 44.507 1.00 57.38 231 TYR A O 1
ATOM 1735 N N . VAL A 1 232 ? -28.676 9.958 44.254 1.00 57.44 232 VAL A N 1
ATOM 1736 C CA . VAL A 1 232 ? -29.079 9.335 45.517 1.00 57.44 232 VAL A CA 1
ATOM 1737 C C . VAL A 1 232 ? -28.500 10.062 46.730 1.00 57.44 232 VAL A C 1
ATOM 1739 O O . VAL A 1 232 ? -29.216 10.263 47.710 1.00 57.44 232 VAL A O 1
ATOM 1742 N N . SER A 1 233 ? -27.250 10.525 46.669 1.00 56.31 233 SER A N 1
ATOM 1743 C CA . SER A 1 233 ? -26.684 11.367 47.733 1.00 56.31 233 SER A CA 1
ATOM 1744 C C . SER A 1 233 ? -27.456 12.681 47.891 1.00 56.31 233 SER A C 1
ATOM 1746 O O . SER A 1 233 ? -27.633 13.145 49.010 1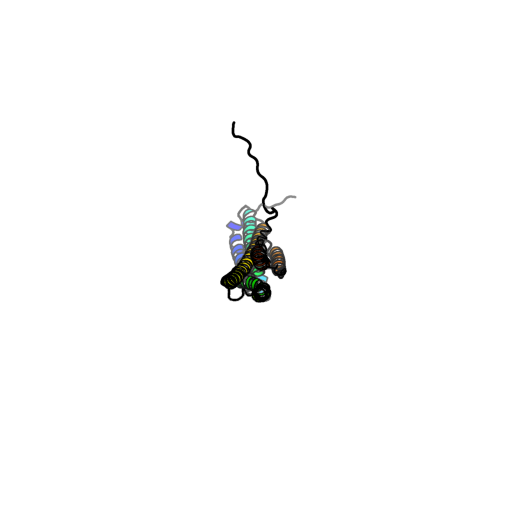.00 56.31 233 SER A O 1
ATOM 1748 N N . SER A 1 234 ? -28.000 13.241 46.807 1.00 50.34 234 SER A N 1
ATOM 1749 C CA . SER A 1 234 ? -28.871 14.421 46.851 1.00 50.34 234 SER A CA 1
ATOM 1750 C C . SER A 1 234 ? -30.227 14.155 47.517 1.00 50.34 234 SER A C 1
ATOM 1752 O O . SER A 1 234 ? -30.739 15.055 48.177 1.00 50.34 234 SER A O 1
ATOM 1754 N N . LYS A 1 235 ? -30.799 12.948 47.387 1.00 49.66 235 LYS A N 1
ATOM 1755 C CA . LYS A 1 235 ? -32.042 12.567 48.086 1.00 49.66 235 LYS A CA 1
ATOM 1756 C C . LYS A 1 235 ? -31.823 12.160 49.545 1.00 49.66 235 LYS A C 1
ATOM 1758 O O . LYS A 1 235 ? -32.710 12.366 50.359 1.00 49.66 235 LYS A O 1
ATOM 1763 N N . ASN A 1 236 ? -30.652 11.631 49.895 1.00 50.16 236 ASN A N 1
ATOM 1764 C CA . ASN A 1 236 ? -30.294 11.369 51.295 1.00 50.16 236 ASN A CA 1
ATOM 1765 C C . ASN A 1 236 ? -29.793 12.628 52.023 1.00 50.16 236 ASN A C 1
ATOM 1767 O O . ASN A 1 236 ? -29.810 12.668 53.248 1.00 50.16 236 ASN A O 1
ATOM 1771 N N . ASN A 1 237 ? -29.380 13.658 51.277 1.00 44.28 237 ASN A N 1
ATOM 1772 C CA . ASN A 1 237 ? -28.990 14.969 51.790 1.00 44.28 237 ASN A CA 1
ATOM 1773 C C . ASN A 1 237 ? -30.079 16.034 51.560 1.00 44.28 237 ASN A C 1
ATOM 1775 O O . ASN A 1 237 ? -29.776 17.222 51.464 1.00 44.28 237 ASN A O 1
ATOM 1779 N N . THR A 1 238 ? -31.358 15.644 51.482 1.00 41.28 238 THR A N 1
ATOM 1780 C CA . THR A 1 238 ? -32.414 16.549 51.951 1.00 41.28 238 THR A CA 1
ATOM 1781 C C . THR A 1 238 ? -32.254 16.629 53.461 1.00 41.28 238 THR A C 1
ATOM 1783 O O . THR A 1 238 ? -32.489 15.615 54.122 1.00 41.28 238 THR A O 1
ATOM 1786 N N . PRO A 1 239 ? -31.836 17.775 54.029 1.00 42.38 239 PRO A N 1
ATOM 1787 C CA . PRO A 1 239 ? -31.715 17.888 55.466 1.00 42.38 239 PRO A CA 1
ATOM 1788 C C . PRO A 1 239 ? -33.099 17.614 56.039 1.00 42.38 239 PRO A C 1
ATOM 1790 O O . PRO A 1 239 ? -34.048 18.364 55.793 1.00 42.38 239 PRO A O 1
ATOM 1793 N N . THR A 1 240 ? -33.220 16.516 56.783 1.00 41.81 240 THR A N 1
ATOM 1794 C CA . THR A 1 240 ? -34.283 16.356 57.764 1.00 41.81 240 THR A CA 1
ATOM 1795 C C . THR A 1 240 ? -34.231 17.616 58.605 1.00 41.81 240 THR A C 1
ATOM 1797 O O . THR A 1 240 ? -33.292 17.844 59.370 1.00 41.81 240 THR A O 1
ATOM 1800 N N . ARG A 1 241 ? -35.189 18.498 58.339 1.00 42.59 241 ARG A N 1
ATOM 1801 C CA . ARG A 1 241 ? -35.372 19.785 58.979 1.00 42.59 241 ARG A CA 1
ATOM 1802 C C . ARG A 1 241 ? -35.687 19.488 60.439 1.00 42.59 241 ARG A C 1
ATOM 1804 O O . ARG A 1 241 ? -36.849 19.376 60.813 1.00 42.59 241 ARG A O 1
ATOM 1811 N N . ASN A 1 242 ? -34.646 19.320 61.251 1.00 40.25 242 ASN A N 1
ATOM 1812 C CA . ASN A 1 242 ? -34.745 19.396 62.696 1.00 40.25 242 ASN A CA 1
ATOM 1813 C C . ASN A 1 242 ? -35.137 20.840 63.011 1.00 40.25 242 ASN A C 1
ATOM 1815 O O . ASN A 1 242 ? -34.291 21.702 63.234 1.00 40.25 242 ASN A O 1
ATOM 1819 N N . TYR A 1 243 ? -36.440 21.116 62.994 1.00 43.41 243 TYR A N 1
ATOM 1820 C CA . TYR A 1 243 ? -37.016 22.246 63.707 1.00 43.41 243 TYR A CA 1
ATOM 1821 C C . TYR A 1 243 ? -36.872 21.967 65.209 1.00 43.41 243 TYR A C 1
ATOM 1823 O O . TYR A 1 243 ? -37.835 21.655 65.902 1.00 43.41 243 TYR A O 1
ATOM 1831 N N . GLN A 1 244 ? -35.648 22.065 65.725 1.00 39.50 244 GLN A N 1
ATOM 1832 C CA . GLN A 1 244 ? -35.449 22.377 67.132 1.00 39.50 244 GLN A CA 1
ATOM 1833 C C . GLN A 1 244 ? -35.592 23.891 67.256 1.00 39.50 244 GLN A C 1
ATOM 1835 O O . GLN A 1 244 ? -34.664 24.655 67.003 1.00 39.50 244 GLN A O 1
ATOM 1840 N N . SER A 1 245 ? -36.816 24.317 67.575 1.00 40.75 245 SER A N 1
ATOM 1841 C CA . SER A 1 245 ? -37.087 25.667 68.054 1.00 40.75 245 SER A CA 1
ATOM 1842 C C . SER A 1 245 ? -36.258 25.899 69.315 1.00 40.75 245 SER A C 1
ATOM 1844 O O . SER A 1 245 ? -36.487 25.259 70.340 1.00 40.75 245 SER A O 1
ATOM 1846 N N . ALA A 1 246 ? -35.287 26.799 69.223 1.00 45.38 246 ALA A N 1
ATOM 1847 C CA . ALA A 1 246 ? -34.475 27.253 70.337 1.00 45.38 246 ALA A CA 1
ATOM 1848 C C . ALA A 1 246 ? -34.922 28.651 70.780 1.00 45.38 246 ALA A C 1
ATOM 1850 O O . ALA A 1 246 ? -34.101 29.550 70.830 1.00 45.38 246 ALA A O 1
ATOM 1851 N N . TYR A 1 247 ? -36.208 28.856 71.079 1.00 40.34 247 TYR A N 1
ATOM 1852 C CA . TYR A 1 247 ? -36.640 30.011 71.875 1.00 40.34 247 TYR A CA 1
ATOM 1853 C C . TYR A 1 247 ? -37.795 29.632 72.806 1.00 40.34 247 TYR A C 1
ATOM 1855 O O . TYR A 1 247 ? -38.797 29.049 72.393 1.00 40.34 247 TYR A O 1
ATOM 1863 N N . GLY A 1 248 ? -37.555 29.896 74.091 1.00 40.31 248 GLY A N 1
ATOM 1864 C CA . GLY A 1 248 ? -38.314 29.432 75.242 1.00 40.31 248 GLY A CA 1
ATOM 1865 C C . GLY A 1 248 ? -39.666 30.103 75.467 1.00 40.31 248 GLY A C 1
ATOM 1866 O O . GLY A 1 248 ? -40.084 31.025 74.772 1.00 40.31 248 GLY A O 1
ATOM 1867 N N . SER A 1 249 ? -40.340 29.572 76.485 1.00 40.97 249 SER A N 1
ATOM 1868 C CA . SER A 1 249 ? -41.651 29.991 76.979 1.00 40.97 249 SER A CA 1
ATOM 1869 C C . SER A 1 249 ? -41.700 31.446 77.488 1.00 40.97 249 SER A C 1
ATOM 1871 O O . SER A 1 249 ? -40.662 32.019 77.821 1.00 40.97 249 SER A O 1
ATOM 1873 N N . PRO A 1 250 ? -42.908 32.041 77.561 1.00 52.47 250 PRO A N 1
ATOM 1874 C CA . PRO A 1 250 ? -43.135 33.483 77.604 1.00 52.47 250 PRO A CA 1
ATOM 1875 C C . PRO A 1 250 ? -43.421 34.009 79.017 1.00 52.47 250 PRO A C 1
ATOM 1877 O O . PRO A 1 250 ? -44.229 33.417 79.719 1.00 52.47 250 PRO A O 1
ATOM 1880 N N . THR A 1 251 ? -42.879 35.176 79.383 1.00 44.88 251 THR A N 1
ATOM 1881 C CA . THR A 1 251 ? -43.448 36.091 80.400 1.00 44.88 251 THR A CA 1
ATOM 1882 C C . THR A 1 251 ? -42.789 37.469 80.284 1.00 44.88 251 THR A C 1
ATOM 1884 O O . THR A 1 251 ? -41.565 37.542 80.355 1.00 44.88 251 THR A O 1
ATOM 1887 N N . GLY A 1 252 ? -43.559 38.560 80.195 1.00 38.09 252 GLY A N 1
ATOM 1888 C CA . GLY A 1 252 ? -43.032 39.891 80.538 1.00 38.09 252 GLY A CA 1
ATOM 1889 C C . GLY A 1 252 ? -43.581 41.066 79.730 1.00 38.09 252 GLY A C 1
ATOM 1890 O O . GLY A 1 252 ? -43.115 41.353 78.638 1.00 38.09 252 GLY A O 1
ATOM 1891 N N . TYR A 1 253 ? -44.556 41.742 80.330 1.00 41.09 253 TYR A N 1
ATOM 1892 C CA . TYR A 1 253 ? -45.105 43.071 80.047 1.00 41.09 253 TYR A CA 1
ATOM 1893 C C . TYR A 1 253 ? -44.125 44.170 79.579 1.00 41.09 253 TYR A C 1
ATOM 1895 O O . TYR A 1 253 ? -43.001 44.253 80.063 1.00 41.09 253 TYR A O 1
ATOM 1903 N N . GLY A 1 254 ? -44.661 45.131 78.807 1.00 37.72 254 GLY A N 1
ATOM 1904 C CA . GLY A 1 254 ? -44.170 46.520 78.716 1.00 37.72 254 GLY A CA 1
ATOM 1905 C C . GLY A 1 254 ? -43.887 46.963 77.277 1.00 37.72 254 GLY A C 1
ATOM 1906 O O . GLY A 1 254 ? -42.815 46.712 76.753 1.00 37.72 254 GLY A O 1
ATOM 1907 N N . SER A 1 255 ? -44.875 47.455 76.526 1.00 44.91 255 SER A N 1
ATOM 1908 C CA . SER A 1 255 ? -45.274 48.876 76.455 1.00 44.91 255 SER A CA 1
ATOM 1909 C C . SER A 1 255 ? -44.121 49.822 76.107 1.00 44.91 255 SER A C 1
ATOM 1911 O O . SER A 1 255 ? -43.279 50.107 76.953 1.00 44.91 255 SER A O 1
ATOM 1913 N N . GLY A 1 256 ? -44.141 50.387 74.896 1.00 40.47 256 GLY A N 1
ATOM 1914 C CA . GLY A 1 256 ? -43.221 51.464 74.538 1.00 40.47 256 GLY A CA 1
ATOM 1915 C C . GLY A 1 256 ? -43.291 51.903 73.079 1.00 40.47 256 GLY A C 1
ATOM 1916 O O . GLY A 1 256 ? -42.388 51.604 72.319 1.00 40.47 256 GLY A O 1
ATOM 1917 N N . SER A 1 257 ? -44.372 52.611 72.743 1.00 44.03 257 SER A N 1
ATOM 1918 C CA . SER A 1 257 ? -44.460 53.749 71.809 1.00 44.03 257 SER A CA 1
ATOM 1919 C C . SER A 1 257 ? -43.901 53.680 70.372 1.00 44.03 257 SER A C 1
ATOM 1921 O O . SER A 1 257 ? -42.742 53.411 70.092 1.00 44.03 257 SER A O 1
ATOM 1923 N N . VAL A 1 258 ? -44.786 54.121 69.482 1.00 45.47 258 VAL A N 1
ATOM 1924 C CA . VAL A 1 258 ? -44.651 54.509 68.073 1.00 45.47 258 VAL A CA 1
ATOM 1925 C C . VAL A 1 258 ? -43.699 55.714 67.885 1.00 45.47 258 VAL A C 1
ATOM 1927 O O . VAL A 1 258 ? -43.594 56.546 68.786 1.00 45.47 258 VAL A O 1
ATOM 1930 N N . VAL A 1 259 ? -43.132 55.853 66.673 1.00 46.91 259 VAL A N 1
ATOM 1931 C CA . VAL A 1 259 ? -43.090 57.064 65.802 1.00 46.91 259 VAL A CA 1
ATOM 1932 C C . VAL A 1 259 ? -41.712 57.330 65.158 1.00 46.91 259 VAL A C 1
ATOM 1934 O O . VAL A 1 259 ? -40.758 57.650 65.855 1.00 46.91 259 VAL A O 1
ATOM 1937 N N . ARG A 1 260 ? -41.762 57.366 63.811 1.00 41.91 260 ARG A N 1
ATOM 1938 C CA . ARG A 1 260 ? -40.869 57.965 62.789 1.00 41.91 260 ARG A CA 1
ATOM 1939 C C . ARG A 1 260 ? -39.528 57.303 62.500 1.00 41.91 260 ARG A C 1
ATOM 1941 O O . ARG A 1 260 ? -38.597 57.429 63.315 1.00 41.91 260 ARG A O 1
#

Secondary structure (DSSP, 8-state):
------PPTTHHHHTTHHHHHHHHHHHHHHHHHHHHHTSS-HHHHHHHHGGGSTTSHHHHHHHHHHHSHHHHHHHHHHHHHHHHHHHHHHHHHHHTT-SHHHHHHHHHHHHHHHHHHHHHHHHHHHHHHHHHHHTTT-TTSHHHHHHHHHHHHHHHHHHHHHHHHHHHHHHHHHHHHHHHHHHHHHHHHHH--HHHHHHHHHHHHHHTTPPP-PPPPP-TTHHHHHHHHHHHHHHHTS----------------------

Sequence (260 aa):
MCGGGGGDQYDAYKKGDFQNWKNQFDQKAAIETQLANGEISQAQADAALAQYGAGSQFEKLSNKIKSDASAGMEQREVSRQHDVGLGRIGIDKAFNKFDDNYYGGYQDNYSGYYMPQLDKQYGEAVDKMTSTLAGRGMLESSVGADTFAKLAKDNADARTNIANEGLDASNKLRGTVENAKSNLYSLNEASANPQAVNAQAIGQATSLVAPPTYSPLGQVFASALGSFGNYVSSKNNTPTRNYQSAYGSPTGYGSGSVVR

pLDDT: mean 81.62, std 17.61, range [34.94, 97.12]

Organism: Brucella anthropi (NCBI:txid529)

Radius of gyration: 40.53 Å; chains: 1; bounding box: 87×76×124 Å

Foldseek 3Di:
DPPDPDDDACPCVVVCLLVVLVVVVVQLLVLLLCVLLVVDDPVVSCVSCVQCDPPHPNVVSLVVLCSRPVSVVVVVVVLLVSLLVSLLSLLCVLQVCLDPVNLVVQLVVQLVQAVVLLVVLLVVLVVVLCVVCVVVVNCPPPVNVVLVVVSVVLSVVVSVVSSVVSNVVSVVLVVVSVVQSVVLSVVCSVVSHNVVSSVVSNVSSVVSVDDDDDDHDDNSCPVSVVVVVVVVVVVVPPPPPPPPPPDDDDDDDDDDDDDD